Protein AF-A0A2K3MX67-F1 (afdb_monomer_lite)

Secondary structure (DSSP, 8-state):
-----EEEE-SSEEEEEEEPPTT--GGGEEEEEETTEEEEEETTS--SEEEEBSS-B-TTT-EEEEETTEEEEEEEBSSTTPPPS-SBTTSSPPPHHHHHHHHHHHHHHHHEEE------GGGTTSSHHHHHHHHHHHHHHHH-TT--EEEEEEETT-HHHHHHHHHHTPEEEEEEEEEEEETTEEEEEEEEEEETTTHHHHHHHHHHHHTS----PPP--------STT----SS--PPP---

Organism: Trifolium pratense (NCBI:txid57577)

Radius of gyration: 23.91 Å; chains: 1; bounding box: 51×43×71 Å

InterPro domains:
  IPR000182 GNAT domain [PF13302] (89-170)
  IPR007052 CS domain [PF04969] (5-77)
  IPR007052 CS domain [PS51203] (1-88)
  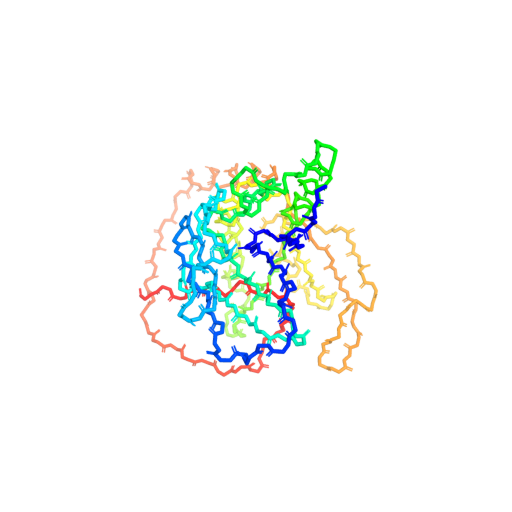IPR008978 HSP20-like chaperone [G3DSA:2.60.40.790] (1-95)
  IPR008978 HSP20-like chaperone [SSF49764] (5-98)
  IPR016181 Acyl-CoA N-acyltransferase [SSF55729] (113-195)
  IPR037898 NudC family [PTHR12356] (4-114)

Sequence (244 aa):
GQKVFEWDQTLDEVNIYINLPPKVNSKQFYCKIQSKHIELGIKGNPPFLNHDLTSPVKTDSSFWTLEDDIMHITLNKRDKGQTWASPILGQGQLDAYSTDLEQKRLMLQRFQEEIGYAIAANYWGQGICTKAVKVAVSQVFKDIPDLVRLQAFVSVENQASQRVLEKVGFLREGILRKFSYVKGRVKDVALFSLLSGDTHSLQTQVLIFHKLNLVETVPIQGPLWVESDQIDLCHRSFYLPTVR

Foldseek 3Di:
DPPQWDWDDALFKIKIKGQADPPDDPVQWDWDDDQFWIFIPGHPDHTPDTFTFPGGFDRVPWDWDADPSIIMTITTHPNGRDQDLDRGPPPPGDDPVVSVVSNVVNLVVQQEAEEDDDDDPVCAPVCPLLVVVLVVVVVVCVVRVSHFKYKYKAFPVCVSVVVSCVSSPWDFDDKDAQPDQDPNDRTIITMTMDTPVRCVVVVVVVVVVVVPDDDDDDDDDDDDDDDDDGDPDDPDYDDDPPDD

Structure (mmCIF, N/CA/C/O backbone):
data_AF-A0A2K3MX67-F1
#
_entry.id   AF-A0A2K3MX67-F1
#
loop_
_atom_site.group_PDB
_atom_site.id
_atom_site.type_symbol
_atom_site.label_atom_id
_atom_site.label_alt_id
_atom_site.label_comp_id
_atom_site.label_asym_id
_atom_site.label_entity_id
_atom_site.label_seq_id
_atom_site.pdbx_PDB_ins_code
_atom_site.Cartn_x
_atom_site.Cartn_y
_atom_site.Cartn_z
_atom_site.occupancy
_atom_site.B_iso_or_equiv
_atom_site.auth_seq_id
_atom_site.auth_comp_id
_atom_site.auth_asym_id
_atom_site.auth_atom_id
_atom_site.pdbx_PDB_model_num
ATOM 1 N N . GLY A 1 1 ? -2.538 6.791 32.846 1.00 41.66 1 GLY A N 1
ATOM 2 C CA . GLY A 1 1 ? -3.831 6.444 32.227 1.00 41.66 1 GLY A CA 1
ATOM 3 C C . GLY A 1 1 ? -3.713 5.059 31.641 1.00 41.66 1 GLY A C 1
ATOM 4 O O . GLY A 1 1 ? -2.657 4.749 31.107 1.00 41.66 1 GLY A O 1
ATOM 5 N N . GLN A 1 2 ? -4.722 4.211 31.817 1.00 39.78 2 GLN A N 1
ATOM 6 C CA . GLN A 1 2 ? -4.705 2.833 31.321 1.00 39.78 2 GLN A CA 1
ATOM 7 C C . GLN A 1 2 ? -4.682 2.857 29.784 1.00 39.78 2 GLN A C 1
ATOM 9 O O . GLN A 1 2 ? -5.479 3.565 29.174 1.00 39.78 2 GLN A O 1
ATOM 14 N N . LYS A 1 3 ? -3.723 2.162 29.165 1.00 52.41 3 LYS A N 1
ATOM 15 C CA . LYS A 1 3 ? -3.577 2.079 27.705 1.00 52.41 3 LYS A CA 1
ATOM 16 C C . LYS A 1 3 ? -4.782 1.293 27.170 1.00 52.41 3 LYS A C 1
ATOM 18 O O . LYS A 1 3 ? -4.887 0.101 27.433 1.00 52.41 3 LYS A O 1
ATOM 23 N N . VAL A 1 4 ? -5.732 1.982 26.533 1.00 69.75 4 VAL A N 1
ATOM 24 C CA . VAL A 1 4 ? -7.031 1.401 26.127 1.00 69.75 4 VAL A CA 1
ATOM 25 C C . VAL A 1 4 ? -6.894 0.511 24.882 1.00 69.75 4 VAL A C 1
ATOM 27 O O . VAL A 1 4 ? -7.684 -0.409 24.701 1.00 69.75 4 VAL A O 1
ATOM 30 N N . PHE A 1 5 ? -5.876 0.746 24.049 1.00 83.00 5 PHE A N 1
ATOM 31 C CA . PHE A 1 5 ? -5.605 -0.016 22.829 1.00 83.00 5 PHE A CA 1
ATOM 32 C C . PHE A 1 5 ? -4.143 0.139 22.388 1.00 83.00 5 PHE A C 1
ATOM 34 O O . PHE A 1 5 ? -3.464 1.101 22.763 1.00 83.00 5 PHE A O 1
ATOM 41 N N . GLU A 1 6 ? -3.670 -0.801 21.576 1.00 88.06 6 GLU A N 1
ATOM 42 C CA . GLU A 1 6 ? -2.443 -0.667 20.787 1.00 88.06 6 GLU A CA 1
ATOM 43 C C . GLU A 1 6 ? -2.814 -0.479 19.320 1.00 88.06 6 GLU A C 1
ATOM 45 O O . GLU A 1 6 ? -3.908 -0.854 18.903 1.00 88.06 6 GLU A O 1
ATOM 50 N N . TRP A 1 7 ? -1.948 0.152 18.535 1.00 91.50 7 TRP A N 1
ATOM 51 C CA . TRP A 1 7 ? -2.242 0.383 17.129 1.00 91.50 7 TRP A CA 1
ATOM 52 C C . TRP A 1 7 ? -0.969 0.542 16.309 1.00 91.50 7 TRP A C 1
ATOM 54 O O . TRP A 1 7 ? 0.068 0.966 16.822 1.00 91.50 7 TRP A O 1
ATOM 64 N N . ASP A 1 8 ? -1.084 0.230 15.027 1.00 89.31 8 ASP A N 1
ATOM 65 C CA . ASP A 1 8 ? -0.075 0.501 14.013 1.00 89.31 8 ASP A CA 1
ATOM 66 C C . ASP A 1 8 ? -0.750 0.995 12.728 1.00 89.31 8 ASP A C 1
ATOM 68 O O . ASP A 1 8 ? -1.978 1.053 12.612 1.00 89.31 8 ASP A O 1
ATOM 72 N N . GLN A 1 9 ? 0.055 1.422 11.761 1.00 89.75 9 GLN A N 1
ATOM 73 C CA . GLN A 1 9 ? -0.464 1.796 10.455 1.00 89.75 9 GLN A CA 1
ATOM 74 C C . GLN A 1 9 ? 0.514 1.461 9.337 1.00 89.75 9 GLN A C 1
ATOM 76 O O . GLN A 1 9 ? 1.739 1.468 9.500 1.00 89.75 9 GLN A O 1
ATOM 81 N N . THR A 1 10 ? -0.053 1.267 8.157 1.00 86.06 10 THR A N 1
ATOM 82 C CA . THR A 1 10 ? 0.652 1.242 6.881 1.00 86.06 10 THR A CA 1
ATOM 83 C C . THR A 1 10 ? 0.199 2.434 6.031 1.00 86.06 10 THR A C 1
ATOM 85 O O . TH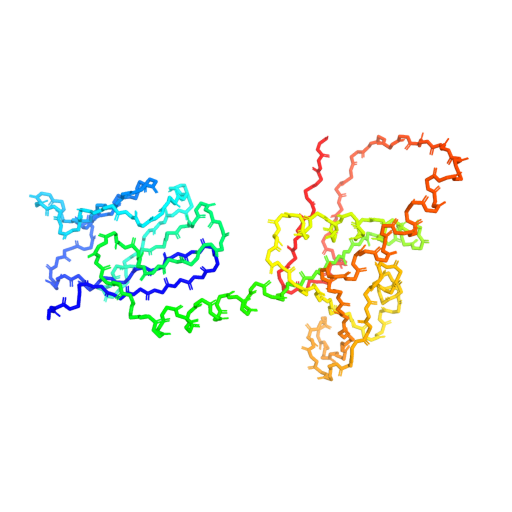R A 1 10 ? -0.509 3.338 6.492 1.00 86.06 10 THR A O 1
ATOM 88 N N . LEU A 1 11 ? 0.615 2.468 4.766 1.00 81.69 11 LEU A N 1
ATOM 89 C CA . LEU A 1 11 ? 0.127 3.463 3.811 1.00 81.69 11 LEU A CA 1
ATOM 90 C C . LEU A 1 11 ? -1.360 3.301 3.503 1.00 81.69 11 LEU A C 1
ATOM 92 O O . LEU A 1 11 ? -2.039 4.295 3.251 1.00 81.69 11 LEU A O 1
ATOM 96 N N . ASP A 1 12 ? -1.856 2.071 3.542 1.00 85.31 12 ASP A N 1
ATOM 97 C CA . ASP A 1 12 ? -3.218 1.743 3.138 1.00 85.31 12 ASP A CA 1
ATOM 98 C C . ASP A 1 12 ? -4.136 1.506 4.338 1.00 85.31 12 ASP A C 1
ATOM 100 O O . ASP A 1 12 ? -5.340 1.717 4.230 1.00 85.31 12 ASP A O 1
ATOM 104 N N . GLU A 1 13 ? -3.588 1.110 5.487 1.00 92.12 13 GLU A N 1
ATOM 105 C CA . GLU A 1 13 ? -4.374 0.575 6.600 1.00 92.12 13 GLU A CA 1
ATOM 106 C C . GLU A 1 13 ? -3.980 1.190 7.946 1.00 92.12 13 GLU A C 1
ATOM 108 O O . GLU A 1 13 ? -2.858 1.669 8.134 1.00 92.12 13 GLU A O 1
ATOM 113 N N . VAL A 1 14 ? -4.921 1.181 8.887 1.00 94.44 14 VAL A N 1
ATOM 114 C CA . VAL A 1 14 ? -4.697 1.420 10.317 1.00 94.44 14 VAL A CA 1
ATOM 115 C C . VAL A 1 14 ? -5.205 0.196 11.067 1.00 94.44 14 VAL A C 1
ATOM 117 O O . VAL A 1 14 ? -6.365 -0.177 10.900 1.00 94.44 14 VAL A O 1
ATOM 120 N N . ASN A 1 15 ? -4.354 -0.407 11.890 1.00 93.88 15 ASN A N 1
ATOM 121 C CA . ASN A 1 15 ? -4.698 -1.578 12.686 1.00 93.88 15 ASN A CA 1
ATOM 122 C C . ASN A 1 15 ? -4.828 -1.180 14.150 1.00 93.88 15 ASN A C 1
ATOM 124 O O . ASN A 1 15 ? -3.970 -0.477 14.683 1.00 93.88 15 ASN A O 1
ATOM 128 N N . ILE A 1 16 ? -5.904 -1.616 14.798 1.00 92.94 16 ILE A N 1
ATOM 129 C CA . ILE A 1 16 ? -6.174 -1.363 16.215 1.00 92.94 16 ILE A CA 1
ATOM 130 C C . ILE A 1 16 ? -6.319 -2.708 16.920 1.00 92.94 16 ILE A C 1
ATOM 132 O O . ILE A 1 16 ? -7.090 -3.560 16.477 1.00 92.94 16 ILE A O 1
ATOM 136 N N . TYR A 1 17 ? -5.620 -2.871 18.037 1.00 91.94 17 TYR A N 1
ATOM 137 C CA . TYR A 1 17 ? -5.634 -4.065 18.872 1.00 91.94 17 TYR A CA 1
ATOM 138 C C . TYR A 1 17 ? -6.199 -3.719 20.243 1.00 91.94 17 TYR A C 1
ATOM 140 O O . TYR A 1 17 ? -5.691 -2.836 20.945 1.00 91.94 17 TYR A O 1
ATOM 148 N N . ILE A 1 18 ? -7.270 -4.409 20.624 1.00 89.69 18 ILE A N 1
ATOM 149 C CA . ILE A 1 18 ? -7.980 -4.163 21.878 1.00 89.69 18 ILE A CA 1
ATOM 150 C C . ILE A 1 18 ? -8.081 -5.467 22.654 1.00 89.69 18 ILE A C 1
ATOM 152 O O . ILE A 1 18 ? -8.697 -6.425 22.189 1.00 89.69 18 ILE A O 1
ATOM 156 N N . ASN A 1 19 ? -7.521 -5.470 23.863 1.00 88.19 19 ASN A N 1
ATOM 157 C CA . ASN A 1 19 ? -7.675 -6.574 24.804 1.00 88.19 19 ASN A CA 1
ATOM 158 C C . ASN A 1 19 ? -9.104 -6.578 25.345 1.00 88.19 19 ASN A C 1
ATOM 160 O O . ASN A 1 19 ? -9.543 -5.610 25.975 1.00 88.19 19 ASN A O 1
ATOM 164 N N . LEU A 1 20 ? -9.831 -7.662 25.100 1.00 84.56 20 LEU A N 1
ATOM 165 C CA . LEU A 1 20 ? -11.198 -7.810 25.566 1.00 84.56 20 LEU A CA 1
ATOM 166 C C . LEU A 1 20 ? -11.247 -8.351 27.000 1.00 84.56 20 LEU A C 1
ATOM 168 O O . LEU A 1 20 ? -10.346 -9.066 27.442 1.00 84.56 20 LEU A O 1
ATOM 172 N N . PRO A 1 21 ? -12.303 -8.017 27.765 1.00 82.38 21 PRO A N 1
ATOM 173 C CA . PRO A 1 21 ? -12.467 -8.549 29.105 1.00 82.38 21 PRO A CA 1
ATOM 174 C C . PRO A 1 21 ? -12.622 -10.079 29.062 1.00 82.38 21 PRO A C 1
ATOM 176 O O . PRO A 1 21 ? -13.407 -10.598 28.260 1.00 82.38 21 PRO A O 1
ATOM 179 N N . PRO A 1 22 ? -11.931 -10.810 29.955 1.00 81.06 22 PRO A N 1
ATOM 180 C CA . PRO A 1 22 ? -11.973 -12.265 29.967 1.00 81.06 22 PRO A CA 1
ATOM 181 C C . PRO A 1 22 ? -13.365 -12.774 30.360 1.00 81.06 22 PRO A C 1
ATOM 183 O O . PRO A 1 22 ? -14.088 -12.128 31.122 1.00 81.06 22 PRO A O 1
ATOM 186 N N . LYS A 1 23 ? -13.701 -13.995 29.918 1.00 80.62 23 LYS A N 1
ATOM 187 C CA . LYS A 1 23 ? -14.952 -14.726 30.234 1.00 80.62 23 LYS A CA 1
ATOM 188 C C . LYS A 1 23 ? -16.224 -14.217 29.541 1.00 80.62 23 LYS A C 1
ATOM 190 O O . LYS A 1 23 ? -17.323 -14.610 29.933 1.00 80.62 23 LYS A O 1
ATOM 195 N N . VAL A 1 24 ? -16.106 -13.399 28.499 1.00 83.81 24 VAL A N 1
ATOM 196 C CA . VAL A 1 24 ? -17.237 -13.029 27.634 1.00 83.81 24 VAL A CA 1
ATOM 197 C C . VAL A 1 24 ? -17.230 -13.912 26.389 1.00 83.81 24 VAL A C 1
ATOM 199 O O . VAL A 1 24 ? -16.184 -14.185 25.810 1.00 83.81 24 VAL A O 1
ATOM 202 N N . ASN A 1 25 ? -18.403 -14.380 25.963 1.00 85.62 25 ASN A N 1
ATOM 203 C CA . ASN A 1 25 ? -18.500 -15.182 24.747 1.00 85.62 25 ASN A CA 1
ATOM 204 C C . ASN A 1 25 ? -18.163 -14.326 23.514 1.00 85.62 25 ASN A C 1
ATOM 206 O O . ASN A 1 25 ? -18.783 -13.283 23.300 1.00 85.62 25 ASN A O 1
ATOM 210 N N . SER A 1 26 ? -17.255 -14.815 22.666 1.00 82.12 26 SER A N 1
ATOM 211 C CA . SER A 1 26 ? -16.792 -14.142 21.445 1.00 82.12 26 SER A CA 1
ATOM 212 C C . SER A 1 26 ? -17.922 -13.613 20.548 1.00 82.12 26 SER A C 1
ATOM 214 O O . SER A 1 26 ? -17.824 -12.520 19.999 1.00 82.12 26 SER A O 1
ATOM 216 N N . LYS A 1 27 ? -19.052 -14.327 20.450 1.00 86.19 27 LYS A N 1
ATOM 217 C CA . LYS A 1 27 ? -20.205 -13.948 19.604 1.00 86.19 27 LYS A CA 1
ATOM 218 C C . LYS A 1 27 ? -21.016 -12.757 20.131 1.00 86.19 27 LYS A C 1
ATOM 220 O O . LYS A 1 27 ? -21.902 -12.248 19.426 1.00 86.19 27 LYS A O 1
ATOM 225 N N . GLN A 1 28 ? -20.786 -12.357 21.380 1.00 89.50 28 GLN A N 1
ATOM 226 C CA . GLN A 1 28 ? -21.453 -11.208 21.990 1.00 89.50 28 GLN A CA 1
ATOM 227 C C . GLN A 1 28 ? -20.773 -9.892 21.631 1.00 89.50 28 GLN A C 1
ATOM 229 O O . GLN A 1 28 ? -21.435 -8.856 21.680 1.00 89.50 28 GLN A O 1
ATOM 234 N N . PHE A 1 29 ? -19.501 -9.928 21.237 1.00 90.94 29 PHE A N 1
ATOM 235 C CA . PHE A 1 29 ? -18.807 -8.742 20.766 1.00 90.94 29 PHE A CA 1
ATOM 236 C C . PHE A 1 29 ? -19.323 -8.315 19.394 1.00 90.94 29 PHE A C 1
ATOM 238 O O . PHE A 1 29 ? -19.734 -9.133 18.564 1.00 90.94 29 PHE A O 1
ATOM 245 N N . TYR A 1 30 ? -19.334 -7.007 19.174 1.00 91.94 30 TYR A N 1
ATOM 246 C CA . TYR A 1 30 ? -19.594 -6.415 17.875 1.00 91.94 30 TYR A CA 1
ATOM 247 C C . TYR A 1 30 ? -18.693 -5.202 17.670 1.00 91.94 30 TYR A C 1
ATOM 249 O O . TYR A 1 30 ? -18.422 -4.454 18.610 1.00 91.94 30 TYR A O 1
ATOM 257 N N . CYS A 1 31 ? -18.303 -4.988 16.417 1.00 93.44 31 CYS A N 1
ATOM 258 C CA . CYS A 1 31 ? -17.676 -3.764 15.949 1.00 93.44 31 CYS A CA 1
ATOM 259 C C . CYS A 1 31 ? -18.466 -3.241 14.748 1.00 93.44 31 CYS A C 1
ATOM 261 O O . CYS A 1 31 ? -18.747 -3.990 13.807 1.00 93.44 31 CYS A O 1
ATOM 263 N N . LYS A 1 32 ? -18.852 -1.967 14.791 1.00 94.38 32 LYS A N 1
ATOM 264 C CA . LYS A 1 32 ? -19.441 -1.247 13.663 1.00 94.38 32 LYS A CA 1
ATOM 265 C C . LYS A 1 32 ? -18.431 -0.219 13.186 1.00 94.38 32 LYS A C 1
ATOM 267 O O . LYS A 1 32 ? -18.058 0.685 13.931 1.00 94.38 32 LYS A O 1
ATOM 272 N N . ILE A 1 33 ? -18.036 -0.355 11.929 1.00 95.81 33 ILE A N 1
ATOM 273 C CA . ILE A 1 33 ? -17.101 0.550 11.272 1.00 95.81 33 ILE A CA 1
ATOM 274 C C . ILE A 1 33 ? -17.905 1.417 10.306 1.00 95.81 33 ILE A C 1
ATOM 276 O O . ILE A 1 33 ? -18.550 0.916 9.386 1.00 95.81 33 ILE A O 1
ATOM 280 N N . GLN A 1 34 ? -17.883 2.724 10.532 1.00 96.25 34 GLN A N 1
ATOM 281 C CA . GLN A 1 34 ? -18.449 3.735 9.647 1.00 96.25 34 GLN A CA 1
ATOM 282 C C . GLN A 1 34 ? -17.316 4.592 9.078 1.00 96.25 34 GLN A C 1
ATOM 284 O O . GLN A 1 34 ? -16.188 4.545 9.562 1.00 96.25 34 GLN A O 1
ATOM 289 N N . SER A 1 35 ? -17.604 5.413 8.062 1.00 94.81 35 SER A N 1
ATOM 290 C CA . SER A 1 35 ? -16.546 6.137 7.346 1.00 94.81 35 SER A CA 1
ATOM 291 C C . SER A 1 35 ? -15.681 6.998 8.270 1.00 94.81 35 SER A C 1
ATOM 293 O O . SER A 1 35 ? -14.478 7.015 8.089 1.00 94.81 35 SER A O 1
ATOM 295 N N . LYS A 1 36 ? -16.246 7.663 9.282 1.00 95.56 36 LYS A N 1
ATOM 296 C CA . LYS A 1 36 ? -15.501 8.500 10.243 1.00 95.56 36 LYS A CA 1
ATOM 297 C C . LYS A 1 36 ? -15.722 8.104 11.701 1.00 95.56 36 LYS A C 1
ATOM 299 O O . LYS A 1 36 ? -15.397 8.879 12.588 1.00 95.56 36 LYS A O 1
ATOM 304 N N . HIS A 1 37 ? -16.301 6.940 11.961 1.00 95.69 37 HIS A N 1
ATOM 305 C CA . HIS A 1 37 ? -16.763 6.604 13.301 1.00 95.69 37 HIS A CA 1
ATOM 306 C C . HIS A 1 37 ? -16.633 5.110 13.564 1.00 95.69 37 HIS A C 1
ATOM 308 O O . HIS A 1 37 ? -16.848 4.298 12.660 1.00 95.69 37 HIS A O 1
ATOM 314 N N . ILE A 1 38 ? -16.290 4.755 14.798 1.00 94.00 38 ILE A N 1
ATOM 315 C CA . ILE A 1 38 ? -16.168 3.369 15.226 1.00 94.00 38 ILE A CA 1
ATOM 316 C C . ILE A 1 38 ? -16.896 3.140 16.546 1.00 94.00 38 ILE A C 1
ATOM 318 O O . ILE A 1 38 ? -16.715 3.867 17.525 1.00 94.00 38 ILE A O 1
ATOM 322 N N . GLU A 1 39 ? -17.703 2.085 16.559 1.00 93.38 39 GLU A N 1
ATOM 323 C CA . GLU A 1 39 ? -18.445 1.640 17.732 1.00 93.38 39 GLU A CA 1
ATOM 324 C C . GLU A 1 39 ? -18.091 0.188 18.034 1.00 93.38 39 GLU A C 1
ATOM 326 O O . GLU A 1 39 ? -18.081 -0.670 17.148 1.00 93.38 39 GLU A O 1
ATOM 331 N N . LEU A 1 40 ? -17.816 -0.091 19.300 1.00 90.94 40 LEU A N 1
ATOM 332 C CA . LEU A 1 40 ? -17.372 -1.385 19.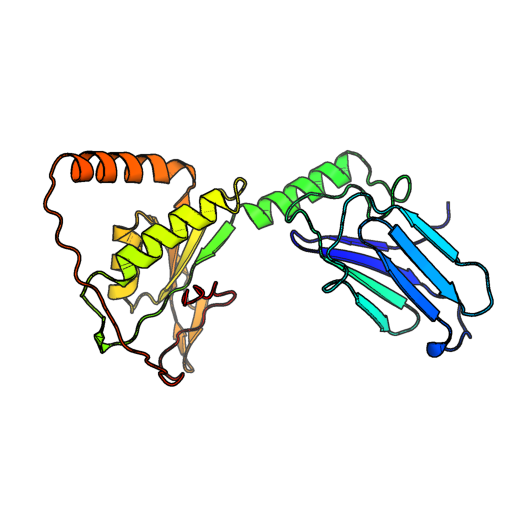775 1.00 90.94 40 LEU A CA 1
ATOM 333 C C . LEU A 1 40 ? -18.032 -1.699 21.108 1.00 90.94 40 LEU A C 1
ATOM 335 O O . LEU A 1 40 ? -18.026 -0.878 22.029 1.00 90.94 40 LEU A O 1
ATOM 339 N N . GLY A 1 41 ? -18.603 -2.891 21.226 1.00 90.81 41 GLY A N 1
ATOM 340 C CA . GLY A 1 41 ? -19.411 -3.217 22.388 1.00 90.81 41 GLY A CA 1
ATOM 341 C C . GLY A 1 41 ? -19.675 -4.698 22.577 1.00 90.81 41 GLY A C 1
ATOM 342 O O . GLY A 1 41 ? -19.349 -5.540 21.742 1.00 90.81 41 GLY A O 1
ATOM 343 N N . ILE A 1 42 ? -20.328 -4.991 23.699 1.00 90.81 42 ILE A N 1
ATOM 344 C CA . ILE A 1 42 ? -20.953 -6.281 23.986 1.00 90.81 42 ILE A CA 1
ATOM 345 C C . ILE A 1 42 ? -22.457 -6.095 23.782 1.00 90.81 42 ILE A C 1
ATOM 347 O O . ILE A 1 42 ? -23.042 -5.143 24.302 1.00 90.81 42 ILE A O 1
ATOM 351 N N . LYS A 1 43 ? -23.105 -6.987 23.025 1.00 89.56 43 LYS A N 1
ATOM 352 C CA . LYS A 1 43 ? -24.558 -6.944 22.788 1.00 89.56 43 LYS A CA 1
ATOM 353 C C . LYS A 1 43 ? -25.317 -6.856 24.118 1.00 89.56 43 LYS A C 1
ATOM 355 O O . LYS A 1 43 ? -25.081 -7.653 25.020 1.00 89.56 43 LYS A O 1
ATOM 360 N N . GLY A 1 44 ? -26.234 -5.895 24.217 1.00 86.88 44 GLY A N 1
ATOM 361 C CA . GLY A 1 44 ? -27.031 -5.648 25.425 1.00 86.88 44 GLY A CA 1
ATOM 362 C C . GLY A 1 44 ? -26.386 -4.714 26.457 1.00 86.88 44 GLY A C 1
ATOM 363 O O . GLY A 1 44 ? -27.043 -4.387 27.437 1.00 86.88 44 GLY A O 1
ATOM 364 N N . ASN A 1 45 ? -25.152 -4.247 26.233 1.00 87.25 45 ASN A N 1
ATOM 365 C CA . ASN A 1 45 ? -24.477 -3.254 27.073 1.00 87.25 45 ASN A CA 1
ATOM 366 C C . ASN A 1 45 ? -24.179 -1.968 26.281 1.00 87.25 45 ASN A C 1
ATOM 368 O O . ASN A 1 45 ? -24.104 -2.017 25.047 1.00 87.25 45 ASN A O 1
ATOM 372 N N . PRO A 1 46 ? -23.965 -0.826 26.964 1.00 86.06 46 PRO A N 1
ATOM 373 C CA . PRO A 1 46 ? -23.386 0.354 26.333 1.00 86.06 46 PRO A CA 1
ATOM 374 C C . PRO A 1 46 ? -22.055 0.013 25.637 1.00 86.06 46 PRO A C 1
ATOM 376 O O . PRO A 1 46 ? -21.288 -0.803 26.160 1.00 86.06 46 PRO A O 1
ATOM 379 N N . PRO A 1 47 ? -21.772 0.605 24.464 1.00 86.38 47 PRO A N 1
ATOM 380 C CA . PRO A 1 47 ? -20.510 0.388 23.770 1.00 86.38 47 PRO A CA 1
ATOM 381 C C . PRO A 1 47 ? -19.346 0.888 24.629 1.00 86.38 47 PRO A C 1
ATOM 383 O O . PRO A 1 47 ? -19.420 1.957 25.233 1.00 86.38 47 PRO A O 1
ATOM 386 N N . PHE A 1 48 ? -18.269 0.107 24.682 1.00 79.19 48 PHE A N 1
ATOM 387 C CA . PHE A 1 48 ? -17.064 0.474 25.423 1.00 79.19 48 PHE A CA 1
ATOM 388 C C . PHE A 1 48 ? -16.120 1.359 24.598 1.00 79.19 48 PHE A C 1
ATOM 390 O O . PHE A 1 48 ? -15.295 2.063 25.172 1.00 79.19 48 PHE A O 1
ATOM 397 N N . LEU A 1 49 ? -16.262 1.356 23.268 1.00 85.06 49 LEU A N 1
ATOM 398 C CA . LEU A 1 49 ? -15.640 2.321 22.366 1.00 85.06 49 LEU A CA 1
ATOM 399 C C . LEU A 1 49 ? -16.737 2.943 21.504 1.00 85.06 49 LEU A C 1
ATOM 401 O O . LEU A 1 49 ? -17.506 2.223 20.872 1.00 85.06 49 LEU A O 1
ATOM 405 N N . ASN A 1 50 ? -16.815 4.266 21.480 1.00 89.62 50 ASN A N 1
ATOM 406 C CA . ASN A 1 50 ? -17.758 5.004 20.647 1.00 89.62 50 ASN A CA 1
ATOM 407 C C . ASN A 1 50 ? -17.127 6.360 20.327 1.00 89.62 50 ASN A C 1
ATOM 409 O O . ASN A 1 50 ? -17.282 7.322 21.082 1.00 89.62 50 ASN A O 1
ATOM 413 N N . HIS A 1 51 ? -16.310 6.390 19.276 1.00 91.56 51 HIS A N 1
ATOM 414 C CA . HIS A 1 51 ? -15.476 7.544 18.966 1.00 91.56 51 HIS A CA 1
ATOM 415 C C . HIS A 1 51 ? -15.338 7.785 17.469 1.00 91.56 51 HIS A C 1
ATOM 417 O O . HIS A 1 51 ? -15.419 6.871 16.645 1.00 91.56 51 HIS A O 1
ATOM 423 N N . ASP A 1 52 ? -15.056 9.042 17.143 1.00 93.56 52 ASP A N 1
ATOM 424 C CA . ASP A 1 52 ? -14.716 9.444 15.790 1.00 93.56 52 ASP A CA 1
ATOM 425 C C . ASP A 1 52 ? -13.278 9.048 15.444 1.00 93.56 52 ASP A C 1
ATOM 427 O O . ASP A 1 52 ? -12.354 9.131 16.259 1.00 93.56 52 ASP A O 1
ATOM 431 N N . LEU A 1 53 ? -13.099 8.623 14.198 1.00 93.19 53 LEU A N 1
ATOM 432 C CA . LEU A 1 53 ? -11.804 8.338 13.603 1.00 93.19 53 LEU A CA 1
ATOM 433 C C . LEU A 1 53 ? -11.130 9.642 13.172 1.00 93.19 53 LEU A C 1
ATOM 435 O O . LEU A 1 53 ? -11.790 10.601 12.766 1.00 93.19 53 LEU A O 1
ATOM 439 N N . THR A 1 54 ? -9.799 9.657 13.187 1.00 91.12 54 THR A N 1
ATOM 440 C CA . THR A 1 54 ? -9.011 10.825 12.756 1.00 91.12 54 THR A CA 1
ATOM 441 C C . THR A 1 54 ? -9.265 11.202 11.294 1.00 91.12 54 THR A C 1
ATOM 443 O O . THR A 1 54 ? -9.278 12.386 10.953 1.00 91.12 54 THR A O 1
ATOM 446 N N . SER A 1 55 ? -9.485 10.218 10.419 1.00 92.81 55 SER A N 1
ATOM 447 C CA . SER A 1 55 ? -9.770 10.446 9.000 1.00 92.81 55 SER A CA 1
ATOM 448 C C . SER A 1 55 ? -10.733 9.390 8.440 1.00 92.81 55 SER A C 1
ATOM 450 O O . SER A 1 55 ? -10.984 8.378 9.097 1.00 92.81 55 SER A O 1
ATOM 452 N N . PRO A 1 56 ? -11.312 9.598 7.242 1.00 94.75 56 PRO A N 1
ATOM 453 C CA . PRO A 1 56 ? -12.245 8.646 6.663 1.00 94.75 56 PRO A CA 1
ATOM 454 C C . PRO A 1 56 ? -11.629 7.307 6.245 1.00 94.75 56 PRO A C 1
ATOM 456 O O . PRO A 1 56 ? -10.523 7.252 5.701 1.00 94.75 56 PRO A O 1
ATOM 459 N N . VAL A 1 57 ? -12.411 6.239 6.388 1.00 95.88 57 VAL A N 1
ATOM 460 C CA . VAL A 1 57 ? -12.076 4.866 5.987 1.00 95.88 57 VAL A CA 1
ATOM 461 C C . VAL A 1 57 ? -13.065 4.321 4.954 1.00 95.88 57 VAL A C 1
ATOM 463 O O . VAL A 1 57 ? -14.198 4.804 4.826 1.00 95.88 57 VAL A O 1
ATOM 466 N N . LYS A 1 58 ? -12.625 3.307 4.208 1.00 95.00 58 LYS A N 1
ATOM 467 C CA . LYS A 1 58 ? -13.426 2.513 3.272 1.00 95.00 58 LYS A CA 1
ATOM 468 C C . LYS A 1 58 ? -14.115 1.388 4.035 1.00 95.00 58 LYS A C 1
ATOM 470 O O . LYS A 1 58 ? -13.485 0.397 4.397 1.00 95.00 58 LYS A O 1
ATOM 475 N N . THR A 1 59 ? -15.398 1.559 4.325 1.00 94.00 59 THR A N 1
ATOM 476 C CA . THR A 1 59 ? -16.166 0.641 5.183 1.00 94.00 59 THR A CA 1
ATOM 477 C C . THR A 1 59 ? -16.350 -0.751 4.584 1.00 94.00 59 THR A C 1
ATOM 479 O O . THR A 1 59 ? -16.477 -1.713 5.324 1.00 94.00 59 THR A O 1
ATOM 482 N N . ASP A 1 60 ? -16.365 -0.861 3.258 1.00 92.38 60 ASP A N 1
ATOM 483 C CA . ASP A 1 60 ? -16.490 -2.118 2.510 1.00 92.38 60 ASP A CA 1
ATOM 484 C C . ASP A 1 60 ? -15.240 -3.008 2.602 1.00 92.38 60 ASP A C 1
ATOM 486 O O . ASP A 1 60 ? -15.338 -4.228 2.534 1.00 92.38 60 ASP A O 1
ATOM 490 N N . SER A 1 61 ? -14.075 -2.384 2.775 1.00 92.00 61 SER A N 1
ATOM 491 C CA . SER A 1 61 ? -12.762 -3.035 2.848 1.00 92.00 61 SER A CA 1
ATOM 492 C C . SER A 1 61 ? -12.198 -3.073 4.272 1.00 92.00 61 SER A C 1
ATOM 494 O O . SER A 1 61 ? -11.094 -3.564 4.490 1.00 92.00 61 SER A O 1
ATOM 496 N N . SER A 1 62 ? -12.916 -2.505 5.241 1.00 94.56 62 SER A N 1
ATOM 497 C CA . SER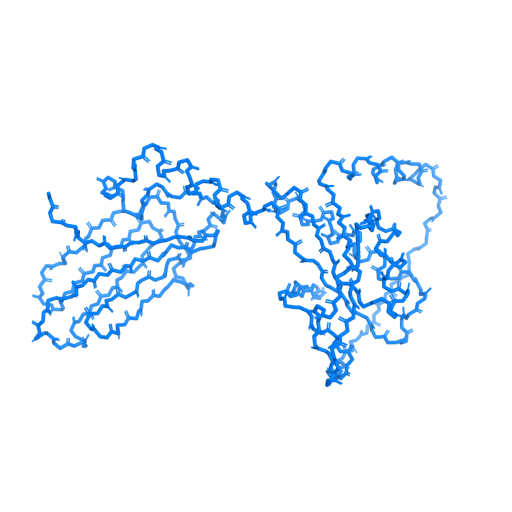 A 1 62 ? -12.523 -2.510 6.650 1.00 94.56 62 SER A CA 1
ATOM 498 C C . SER A 1 62 ? -13.253 -3.627 7.377 1.00 94.56 62 SER A C 1
ATOM 500 O O . SER A 1 62 ? -14.449 -3.833 7.173 1.00 94.56 62 SER A O 1
ATOM 502 N N . PHE A 1 63 ? -12.548 -4.343 8.240 1.00 95.69 63 PHE A N 1
ATOM 503 C CA . PHE A 1 63 ? -13.094 -5.499 8.940 1.00 95.69 63 PHE A CA 1
ATOM 504 C C . PHE A 1 63 ? -12.471 -5.637 10.326 1.00 95.69 63 PHE A C 1
ATOM 506 O O . PHE A 1 63 ? -11.559 -4.904 10.701 1.00 95.69 63 PHE A O 1
ATOM 513 N N . TRP A 1 64 ? -12.994 -6.574 11.106 1.00 95.19 64 TRP A N 1
ATOM 514 C CA . TRP A 1 64 ? -12.431 -6.926 12.398 1.00 95.19 64 TRP A CA 1
ATOM 515 C C . TRP A 1 64 ? -12.436 -8.440 12.574 1.00 95.19 64 TRP A C 1
ATOM 517 O O . TRP A 1 64 ? -13.314 -9.136 12.057 1.00 95.19 64 TRP A O 1
ATOM 527 N N . THR A 1 65 ? -11.456 -8.936 13.315 1.00 93.25 65 THR A N 1
ATOM 528 C CA . THR A 1 65 ? -11.343 -10.328 13.737 1.00 93.25 65 THR A CA 1
ATOM 529 C C . THR A 1 65 ? -11.149 -10.390 15.246 1.00 93.25 65 THR A C 1
ATOM 531 O O . THR A 1 65 ? -10.857 -9.391 15.908 1.00 93.25 65 THR A O 1
ATOM 534 N N . LEU A 1 66 ? -11.384 -11.570 15.807 1.00 90.44 66 LEU A N 1
ATOM 535 C CA . LEU A 1 66 ? -11.188 -11.839 17.222 1.00 90.44 66 LEU A CA 1
ATOM 536 C C . LEU A 1 66 ? -10.334 -13.096 17.351 1.00 90.44 66 LEU A C 1
ATOM 538 O O . LEU A 1 66 ? -10.781 -14.179 16.971 1.00 90.44 66 LEU A O 1
ATOM 542 N N . GLU A 1 67 ? -9.130 -12.929 17.886 1.00 86.88 67 GLU A N 1
ATOM 543 C CA . GLU A 1 67 ? -8.125 -13.977 18.070 1.00 86.88 67 GLU A CA 1
ATOM 544 C C . GLU A 1 67 ? -7.574 -13.870 19.495 1.00 86.88 67 GLU A C 1
ATOM 546 O O . GLU A 1 67 ? -7.174 -12.790 19.913 1.00 86.88 67 GLU A O 1
ATOM 551 N N . ASP A 1 68 ? -7.601 -14.965 20.261 1.00 83.25 68 ASP A N 1
ATOM 552 C CA . ASP A 1 68 ? -7.003 -15.056 21.606 1.00 83.25 68 ASP A CA 1
ATOM 553 C C . ASP A 1 68 ? -7.338 -13.886 22.558 1.00 83.25 68 ASP A C 1
ATOM 555 O O . ASP A 1 68 ? -6.461 -13.287 23.175 1.00 83.25 68 ASP A O 1
ATOM 559 N N . ASP A 1 69 ? -8.629 -13.547 22.677 1.00 83.75 69 ASP A N 1
ATOM 560 C CA . ASP A 1 69 ? -9.147 -12.422 23.482 1.00 83.75 69 ASP A CA 1
ATOM 561 C C . ASP A 1 69 ? -8.665 -11.022 23.037 1.00 83.75 69 ASP A C 1
ATOM 563 O O . ASP A 1 69 ? -8.937 -10.017 23.702 1.00 83.75 69 ASP A O 1
ATOM 567 N N . ILE A 1 70 ? -8.022 -10.927 21.872 1.00 88.69 70 ILE A N 1
ATOM 568 C CA . ILE A 1 70 ? -7.620 -9.681 21.225 1.00 88.69 70 ILE A CA 1
ATOM 569 C C . ILE A 1 70 ? -8.523 -9.445 20.022 1.00 88.69 70 ILE A C 1
ATOM 571 O O . ILE A 1 70 ? -8.599 -10.238 19.082 1.00 88.69 70 ILE A O 1
ATOM 575 N N . MET A 1 71 ? -9.209 -8.310 20.032 1.00 90.50 71 MET A N 1
ATOM 576 C CA . MET A 1 71 ? -9.918 -7.853 18.850 1.00 90.50 71 MET A CA 1
ATOM 577 C C . MET A 1 71 ? -8.991 -7.023 17.984 1.00 90.50 71 MET A C 1
ATOM 579 O O . MET A 1 71 ? -8.484 -5.986 18.417 1.00 90.50 71 MET A O 1
ATOM 583 N N . HIS A 1 72 ? -8.809 -7.494 16.759 1.00 94.00 72 HIS A N 1
ATOM 584 C CA . HIS A 1 72 ? -8.008 -6.846 15.743 1.00 94.00 72 HIS A CA 1
ATOM 585 C C . HIS A 1 72 ? -8.939 -6.163 14.744 1.00 94.00 72 HIS A C 1
ATOM 587 O O . HIS A 1 72 ? -9.774 -6.809 14.113 1.00 94.00 72 HIS A O 1
ATOM 593 N N . ILE A 1 73 ? -8.834 -4.843 14.633 1.00 94.69 73 ILE A N 1
ATOM 594 C CA . ILE A 1 73 ? -9.654 -4.032 13.736 1.00 94.69 73 ILE A CA 1
ATOM 595 C C . ILE A 1 73 ? -8.750 -3.458 12.656 1.00 94.69 73 ILE A C 1
ATOM 597 O O . ILE A 1 73 ? -7.858 -2.668 12.959 1.00 94.69 73 ILE A O 1
ATOM 601 N N . THR A 1 74 ? -9.026 -3.812 11.405 1.00 96.12 74 THR A N 1
ATOM 602 C CA . THR A 1 74 ? -8.296 -3.339 10.229 1.00 96.12 74 THR A CA 1
ATOM 603 C C . THR A 1 74 ? -9.139 -2.304 9.495 1.00 96.12 74 THR A C 1
ATOM 605 O O . THR A 1 74 ? -10.202 -2.599 8.940 1.00 96.12 74 THR A O 1
ATOM 608 N N . LEU A 1 75 ? -8.658 -1.063 9.493 1.00 96.00 75 LEU A N 1
ATOM 609 C CA . LEU A 1 75 ? -9.300 0.084 8.866 1.00 96.00 75 LEU A CA 1
ATOM 610 C C . LEU A 1 75 ? -8.582 0.450 7.569 1.00 96.00 75 LEU A C 1
ATOM 612 O O . LEU A 1 75 ? -7.440 0.901 7.594 1.00 96.00 75 LEU A O 1
ATOM 616 N N . ASN A 1 76 ? -9.267 0.334 6.436 1.00 95.00 76 ASN A N 1
ATOM 617 C CA . ASN A 1 76 ? -8.719 0.728 5.142 1.00 95.00 76 ASN A CA 1
ATOM 618 C C . ASN A 1 76 ? -8.851 2.245 4.945 1.00 95.00 76 ASN A C 1
ATOM 620 O O . ASN A 1 76 ? -9.961 2.773 4.844 1.00 95.00 76 ASN A O 1
ATOM 624 N N . LYS A 1 77 ? -7.729 2.964 4.866 1.00 92.38 77 LYS A N 1
ATOM 625 C CA . LYS A 1 77 ? -7.691 4.419 4.673 1.00 92.38 77 LYS A CA 1
ATOM 626 C C . LYS A 1 77 ? -8.361 4.787 3.354 1.00 92.38 77 LYS A C 1
ATOM 628 O O . LYS A 1 77 ? -8.084 4.212 2.296 1.00 92.38 77 LYS A O 1
ATOM 633 N N . ARG A 1 78 ? -9.237 5.791 3.394 1.00 90.88 78 ARG A N 1
ATOM 634 C CA . ARG A 1 78 ? -9.788 6.361 2.162 1.00 90.88 78 ARG A CA 1
ATOM 635 C C . ARG A 1 78 ? -8.715 7.146 1.411 1.00 90.88 78 ARG A C 1
ATOM 637 O O . ARG A 1 78 ? -8.526 6.931 0.217 1.00 90.88 78 ARG A O 1
ATOM 644 N N . ASP A 1 79 ? -7.999 7.989 2.145 1.00 84.38 79 ASP A N 1
ATOM 645 C CA . ASP A 1 79 ? -6.936 8.848 1.635 1.00 84.38 79 ASP A CA 1
ATOM 646 C C . ASP A 1 79 ? -5.590 8.130 1.844 1.00 84.38 79 ASP A C 1
ATOM 648 O O . ASP A 1 79 ? -4.937 8.253 2.886 1.00 84.38 79 ASP A O 1
ATOM 652 N N . LYS A 1 80 ? -5.224 7.282 0.871 1.00 78.69 80 LYS A N 1
ATOM 653 C CA . LYS A 1 80 ? -4.021 6.438 0.930 1.00 78.69 80 LYS A CA 1
ATOM 654 C C . LYS A 1 80 ? -2.787 7.284 1.198 1.00 78.69 80 LYS A C 1
ATOM 656 O O . LYS A 1 80 ? -2.525 8.256 0.493 1.00 78.69 80 LYS A O 1
ATOM 661 N N . GLY A 1 81 ? -1.997 6.869 2.182 1.00 72.38 81 GLY A N 1
ATOM 662 C CA . GLY A 1 81 ? -0.741 7.522 2.502 1.00 72.38 81 GLY A CA 1
ATOM 663 C C . GLY A 1 81 ? -0.750 8.613 3.528 1.00 72.38 81 GLY A C 1
ATOM 664 O O . GLY A 1 81 ? 0.321 9.065 3.923 1.00 72.38 81 GLY A O 1
ATOM 665 N N . GLN A 1 82 ? -1.935 9.033 3.943 1.00 82.19 82 GLN A N 1
ATOM 666 C CA . GLN A 1 82 ? -2.058 9.952 5.046 1.00 82.19 82 GLN A CA 1
ATOM 667 C C . GLN A 1 82 ? -1.528 9.278 6.317 1.00 82.19 82 GLN A C 1
ATOM 669 O O . GLN A 1 82 ? -2.008 8.210 6.713 1.00 82.19 82 GLN A O 1
ATOM 674 N N . THR A 1 83 ? -0.558 9.911 6.972 1.00 84.38 83 THR A N 1
ATOM 675 C CA . THR A 1 83 ? -0.099 9.505 8.303 1.00 84.38 83 THR A CA 1
ATOM 676 C C . THR A 1 83 ? -1.131 9.937 9.334 1.00 84.38 83 THR A C 1
ATOM 678 O O . THR A 1 83 ? -1.506 11.107 9.401 1.00 84.38 83 THR A O 1
ATOM 681 N N . TRP A 1 84 ? -1.610 8.993 10.135 1.00 87.19 84 TRP A N 1
ATOM 682 C CA . TRP A 1 84 ? -2.502 9.286 11.250 1.00 87.19 84 TRP A CA 1
ATOM 683 C C . TRP A 1 84 ? -1.664 9.427 12.517 1.00 87.19 84 TRP A C 1
ATOM 685 O O . TRP A 1 84 ? -0.845 8.562 12.793 1.00 87.19 84 TRP A O 1
ATOM 695 N N . ALA A 1 85 ? -1.854 10.492 13.296 1.00 84.94 85 ALA A N 1
ATOM 696 C CA . ALA A 1 85 ? -1.197 10.622 14.605 1.00 84.94 85 ALA A CA 1
ATOM 697 C C . ALA A 1 85 ? -1.848 9.728 15.682 1.00 84.94 85 ALA A C 1
ATOM 699 O O . ALA A 1 85 ? -1.265 9.498 16.740 1.00 84.94 85 ALA A O 1
ATOM 700 N N . SER A 1 86 ? -3.073 9.263 15.412 1.00 89.06 86 SER A N 1
ATOM 701 C CA . SER A 1 86 ? -3.830 8.274 16.180 1.00 89.06 86 SER A CA 1
ATOM 702 C C . SER A 1 86 ? -5.003 7.736 15.342 1.00 89.06 86 SER A C 1
ATOM 704 O O . SER A 1 86 ? -5.528 8.492 14.518 1.00 89.06 86 SER A O 1
ATOM 706 N N . PRO A 1 87 ? -5.466 6.487 15.547 1.00 88.62 87 PRO A N 1
ATOM 707 C CA . PRO A 1 87 ? -6.722 5.966 15.000 1.00 88.62 87 PRO A CA 1
ATOM 708 C C . PRO A 1 87 ? -7.956 6.742 15.473 1.00 88.62 87 PRO A C 1
ATOM 710 O O . PRO A 1 87 ? -8.896 6.929 14.702 1.00 88.62 87 PRO A O 1
ATOM 713 N N . ILE A 1 88 ? -7.952 7.197 16.728 1.00 89.50 88 ILE A N 1
ATOM 714 C CA . ILE A 1 88 ? -9.118 7.767 17.406 1.00 89.50 88 ILE A CA 1
ATOM 715 C C . ILE A 1 88 ? -8.873 9.243 17.692 1.00 89.50 88 ILE A C 1
ATOM 717 O O . ILE A 1 88 ? -7.858 9.623 18.283 1.00 89.50 88 ILE A O 1
ATOM 721 N N . LEU A 1 89 ? -9.832 10.081 17.311 1.00 85.06 89 LEU A N 1
ATOM 722 C CA . LEU A 1 89 ? -9.732 11.519 17.488 1.00 85.06 89 LEU A CA 1
ATOM 723 C C . LEU A 1 89 ? -9.618 11.874 18.982 1.00 85.06 89 LEU A C 1
ATOM 725 O O . LEU A 1 89 ? -10.488 11.552 19.789 1.00 85.06 89 LEU A O 1
ATOM 729 N N . GLY A 1 90 ? -8.528 12.552 19.353 1.00 77.81 90 GLY A N 1
ATOM 730 C CA . GLY A 1 90 ? -8.294 13.033 20.720 1.00 77.81 90 GLY A CA 1
ATOM 731 C C . GLY A 1 90 ? -7.797 11.986 21.727 1.00 77.81 90 GLY A C 1
ATOM 732 O O . GLY A 1 90 ? -7.647 12.315 22.900 1.00 77.81 90 GLY A O 1
ATOM 733 N N . GLN A 1 91 ? -7.506 10.751 21.305 1.00 77.88 91 GLN A N 1
ATOM 734 C CA . GLN A 1 91 ? -6.946 9.701 22.169 1.00 77.88 91 GLN A CA 1
ATOM 735 C C . GLN A 1 91 ? -5.685 9.108 21.560 1.00 77.88 91 GLN A C 1
ATOM 737 O O . GLN A 1 91 ? -5.559 9.090 20.346 1.00 77.88 91 GLN A O 1
ATOM 742 N N . GLY A 1 92 ? -4.756 8.597 22.374 1.00 68.19 92 GLY A N 1
ATOM 743 C CA . GLY A 1 92 ? -3.614 7.817 21.872 1.00 68.19 92 GLY A CA 1
ATOM 744 C C . GLY A 1 92 ? -2.691 8.563 20.900 1.00 68.19 92 GLY A C 1
ATOM 745 O O . GLY A 1 92 ? -2.039 7.913 20.086 1.00 68.19 92 GLY A O 1
ATOM 746 N N . GLN A 1 93 ? -2.663 9.902 20.962 1.00 69.06 93 GLN A N 1
ATOM 747 C CA . GLN A 1 93 ? -1.762 10.719 20.151 1.00 69.06 93 GLN A CA 1
ATOM 748 C C . GLN A 1 93 ? -0.316 10.328 20.442 1.00 69.06 93 GLN A C 1
ATOM 750 O O . GLN A 1 93 ? 0.109 10.303 21.600 1.00 69.06 93 GLN A O 1
ATOM 755 N N . LEU A 1 94 ? 0.426 10.034 19.379 1.00 64.50 94 LEU A N 1
ATOM 756 C CA . LEU A 1 94 ? 1.873 9.906 19.456 1.00 64.50 94 LEU A CA 1
ATOM 757 C C . LEU A 1 94 ? 2.486 11.239 19.894 1.00 64.50 94 LEU A C 1
ATOM 759 O O . LEU A 1 94 ? 1.988 12.314 19.551 1.00 64.50 94 LEU A O 1
ATOM 763 N N . ASP A 1 95 ? 3.591 11.171 20.634 1.00 79.00 95 ASP A N 1
ATOM 764 C CA . ASP A 1 95 ? 4.414 12.354 20.859 1.00 79.00 95 ASP A CA 1
ATOM 765 C C . ASP A 1 95 ? 5.019 12.851 19.527 1.00 79.00 95 ASP A C 1
ATOM 767 O O . ASP A 1 95 ? 5.030 12.144 18.512 1.00 79.00 95 ASP A O 1
ATOM 771 N N . ALA A 1 96 ? 5.510 14.092 19.513 1.00 74.31 96 ALA A N 1
ATOM 772 C CA . ALA A 1 96 ? 6.016 14.725 18.295 1.00 74.31 96 ALA A CA 1
ATOM 773 C C . ALA A 1 96 ? 7.201 13.968 17.662 1.00 74.31 96 ALA A C 1
ATOM 775 O O . ALA A 1 96 ? 7.312 13.937 16.439 1.00 74.31 96 ALA A O 1
ATOM 776 N N . TYR A 1 97 ? 8.056 13.328 18.469 1.00 76.56 97 TYR A N 1
ATOM 777 C CA . TYR A 1 97 ? 9.200 12.560 17.976 1.00 76.56 97 TYR A CA 1
ATOM 778 C C . TYR A 1 97 ? 8.757 11.226 17.366 1.00 76.56 97 TYR A C 1
ATOM 780 O O . TYR A 1 97 ? 9.167 10.882 16.261 1.00 76.56 97 TYR A O 1
ATOM 788 N N . SER A 1 98 ? 7.867 10.500 18.045 1.00 76.06 98 SER A N 1
ATOM 789 C CA . SER A 1 98 ? 7.278 9.256 17.540 1.00 76.06 98 SER A CA 1
ATOM 790 C C . SER A 1 98 ? 6.476 9.492 16.256 1.00 76.06 98 SER A C 1
ATOM 792 O O . SER A 1 98 ? 6.531 8.685 15.330 1.00 76.06 98 SER A O 1
ATOM 794 N N . THR A 1 99 ? 5.781 10.630 16.162 1.00 72.69 99 THR A N 1
ATOM 795 C CA . THR A 1 99 ? 5.078 11.048 14.940 1.00 72.69 99 THR A CA 1
ATOM 796 C C . THR A 1 99 ? 6.052 11.293 13.789 1.00 72.69 99 THR A C 1
ATOM 798 O O . THR A 1 99 ? 5.808 10.798 12.691 1.00 72.69 99 THR A O 1
ATOM 801 N N . ASP A 1 100 ? 7.157 12.010 14.023 1.00 73.75 100 ASP A N 1
ATOM 802 C CA . ASP A 1 100 ? 8.190 12.249 13.004 1.00 73.75 100 ASP A CA 1
ATOM 803 C C . ASP A 1 100 ? 8.842 10.940 12.539 1.00 73.75 100 ASP A C 1
ATOM 805 O O . ASP A 1 100 ? 9.000 10.709 11.340 1.00 73.75 100 ASP A O 1
ATOM 809 N N . LEU A 1 101 ? 9.144 10.032 13.472 1.00 79.00 101 LEU A N 1
ATOM 810 C CA . LEU A 1 101 ? 9.724 8.732 13.149 1.00 79.00 101 LEU A CA 1
ATOM 811 C C . LEU A 1 101 ? 8.772 7.877 12.306 1.00 79.00 101 LEU A C 1
ATOM 813 O O . LEU A 1 101 ? 9.200 7.287 11.312 1.00 79.00 101 LEU A O 1
ATOM 817 N N . GLU A 1 102 ? 7.487 7.833 12.662 1.00 74.88 102 GLU A N 1
ATOM 818 C CA . GLU A 1 102 ? 6.490 7.096 11.885 1.00 74.88 102 GLU A CA 1
ATOM 819 C C . GLU A 1 102 ? 6.206 7.742 10.538 1.00 74.88 102 GLU A C 1
ATOM 821 O O . GLU A 1 102 ? 6.125 7.050 9.522 1.00 74.88 102 GLU A O 1
ATOM 826 N N . GLN A 1 103 ? 6.140 9.070 10.491 1.00 73.25 103 GLN A N 1
ATOM 827 C CA . GLN A 1 103 ? 6.071 9.793 9.234 1.00 73.25 103 GLN A CA 1
ATOM 828 C C . GLN A 1 103 ? 7.270 9.436 8.357 1.00 73.25 103 GLN A C 1
ATOM 830 O O . GLN A 1 103 ? 7.076 9.090 7.199 1.00 73.25 103 GLN A O 1
ATOM 835 N N . LYS A 1 104 ? 8.490 9.429 8.898 1.00 74.31 104 LYS A N 1
ATOM 836 C CA . LYS A 1 104 ? 9.705 9.050 8.172 1.00 74.31 104 LYS A CA 1
ATOM 837 C C . LYS A 1 104 ? 9.677 7.592 7.710 1.00 74.31 104 LYS A C 1
ATOM 839 O O . LYS A 1 104 ? 10.062 7.320 6.573 1.00 74.31 104 LYS A O 1
ATOM 844 N N . ARG A 1 105 ? 9.201 6.656 8.539 1.00 79.31 105 ARG A N 1
ATOM 845 C CA . ARG A 1 105 ? 9.055 5.235 8.176 1.00 79.31 105 ARG A CA 1
ATOM 846 C C . ARG A 1 105 ? 8.069 5.053 7.022 1.00 79.31 105 ARG A C 1
ATOM 848 O O . ARG A 1 105 ? 8.397 4.391 6.039 1.00 79.31 105 ARG A O 1
ATOM 855 N N . LEU A 1 106 ? 6.888 5.666 7.114 1.00 71.81 106 LEU A N 1
ATOM 856 C CA . LEU A 1 106 ? 5.867 5.620 6.064 1.00 71.81 106 LEU A CA 1
ATOM 857 C C . LEU A 1 106 ? 6.331 6.344 4.797 1.00 71.81 106 LEU A C 1
ATOM 859 O O . LEU A 1 106 ? 6.102 5.860 3.691 1.00 71.81 106 LEU A O 1
ATOM 863 N N . MET A 1 107 ? 7.041 7.463 4.942 1.00 66.38 107 MET A N 1
ATOM 864 C CA . MET A 1 107 ? 7.640 8.174 3.819 1.00 66.38 107 MET A CA 1
ATOM 865 C C . MET A 1 107 ? 8.626 7.254 3.097 1.00 66.38 107 MET A C 1
ATOM 867 O O . MET A 1 107 ? 8.500 7.089 1.892 1.00 66.38 107 MET A O 1
ATOM 871 N N . LEU A 1 108 ? 9.543 6.576 3.806 1.00 65.81 108 LEU A N 1
ATOM 872 C CA . LEU A 1 108 ? 10.473 5.596 3.215 1.00 65.81 108 LEU A CA 1
ATOM 873 C C . LEU A 1 108 ? 9.752 4.468 2.469 1.00 65.81 108 LEU A C 1
ATOM 875 O O . LEU A 1 108 ? 10.211 4.059 1.405 1.00 65.81 108 LEU A O 1
ATOM 879 N N . GLN A 1 109 ? 8.611 4.012 2.985 1.00 61.06 109 GLN A N 1
ATOM 880 C CA . GLN A 1 109 ? 7.777 3.019 2.312 1.00 61.06 109 GLN A CA 1
ATOM 881 C C . GLN A 1 109 ? 7.138 3.565 1.020 1.00 61.06 109 GLN A C 1
ATOM 883 O O . GLN A 1 109 ? 6.990 2.814 0.066 1.00 61.06 109 GLN A O 1
ATOM 888 N N . ARG A 1 110 ? 6.808 4.864 0.959 1.00 62.75 110 ARG A N 1
ATOM 889 C CA . ARG A 1 110 ? 6.347 5.562 -0.262 1.00 62.75 110 ARG A CA 1
ATOM 890 C C . ARG A 1 110 ? 7.469 5.923 -1.222 1.00 62.75 110 ARG A C 1
ATOM 892 O O . ARG A 1 110 ? 7.209 6.123 -2.402 1.00 62.75 110 ARG A O 1
ATOM 899 N N . PHE A 1 111 ? 8.700 6.065 -0.732 1.00 60.00 111 PHE A N 1
ATOM 900 C CA . PHE A 1 111 ? 9.822 6.510 -1.554 1.00 60.00 111 PHE A CA 1
ATOM 901 C C . PHE A 1 111 ? 10.156 5.500 -2.653 1.00 60.00 111 PHE A C 1
ATOM 903 O O . PHE A 1 111 ? 10.766 5.917 -3.631 1.00 60.00 111 PHE A O 1
ATOM 910 N N . GLN A 1 112 ? 9.816 4.213 -2.495 1.00 67.50 112 GLN A N 1
ATOM 911 C CA . GLN A 1 112 ? 10.276 3.130 -3.367 1.00 67.50 112 GLN A CA 1
ATOM 912 C C . GLN A 1 112 ? 9.136 2.172 -3.730 1.00 67.50 112 GLN A C 1
ATOM 914 O O . GLN A 1 112 ? 8.730 1.358 -2.908 1.00 67.50 112 GLN A O 1
ATOM 919 N N . GLU A 1 113 ? 8.669 2.230 -4.976 1.00 77.81 113 GLU A N 1
ATOM 920 C CA . GLU A 1 113 ? 7.702 1.269 -5.530 1.00 77.81 113 GLU A CA 1
ATOM 921 C C . GLU A 1 113 ? 8.361 0.380 -6.586 1.00 77.81 113 GLU A C 1
ATOM 923 O O . GLU A 1 113 ? 9.308 0.797 -7.256 1.00 77.81 113 GLU A O 1
ATOM 928 N N . GLU A 1 114 ? 7.862 -0.845 -6.750 1.00 81.94 114 GLU A N 1
ATOM 929 C CA . GLU A 1 114 ? 8.342 -1.795 -7.759 1.00 81.94 114 GLU A CA 1
ATOM 930 C C . GLU A 1 114 ? 7.398 -1.848 -8.967 1.00 81.94 114 GLU A C 1
ATOM 932 O O . GLU A 1 114 ? 6.177 -1.877 -8.818 1.00 81.94 114 GLU A O 1
ATOM 937 N N . ILE A 1 115 ? 7.960 -1.903 -10.178 1.00 79.56 115 ILE A N 1
ATOM 938 C CA . ILE A 1 115 ? 7.204 -2.173 -11.405 1.00 79.56 115 ILE A CA 1
ATOM 939 C C . ILE A 1 115 ? 7.635 -3.493 -12.054 1.00 79.56 115 ILE A C 1
ATOM 941 O O . ILE A 1 115 ? 8.814 -3.729 -12.319 1.00 79.56 115 ILE A O 1
ATOM 945 N N . GLY A 1 116 ? 6.641 -4.323 -12.380 1.00 75.75 116 GLY A N 1
ATOM 946 C CA . GLY A 1 116 ? 6.777 -5.544 -13.173 1.00 75.75 116 GLY A CA 1
ATOM 947 C C . GLY A 1 116 ? 5.864 -5.509 -14.399 1.00 75.75 116 GLY A C 1
ATOM 948 O O . GLY A 1 116 ? 4.806 -4.880 -14.380 1.00 75.75 116 GLY A O 1
ATOM 949 N N . TYR A 1 117 ? 6.273 -6.162 -15.488 1.00 77.12 117 TYR A N 1
ATOM 950 C CA . TYR A 1 117 ? 5.484 -6.243 -16.718 1.00 77.12 117 TYR A CA 1
ATOM 951 C C . TYR A 1 117 ? 5.784 -7.524 -17.498 1.00 77.12 117 TYR A C 1
ATOM 953 O O . TYR A 1 117 ? 6.901 -8.041 -17.484 1.00 77.12 117 TYR A O 1
ATOM 961 N N . ALA A 1 118 ? 4.785 -7.997 -18.239 1.00 73.31 118 ALA A N 1
ATOM 962 C CA . ALA A 1 118 ? 4.899 -9.127 -19.148 1.00 73.31 118 ALA A CA 1
ATOM 963 C C . ALA A 1 118 ? 4.025 -8.888 -20.384 1.00 73.31 118 ALA A C 1
ATOM 965 O O . ALA A 1 118 ? 3.023 -8.176 -20.331 1.00 73.31 118 ALA A O 1
ATOM 966 N N . ILE A 1 119 ? 4.410 -9.487 -21.508 1.00 78.75 119 ILE A N 1
ATOM 967 C CA . ILE A 1 119 ? 3.613 -9.494 -22.733 1.00 78.75 119 ILE A CA 1
ATOM 968 C C . ILE A 1 119 ? 3.840 -10.818 -23.463 1.00 78.75 119 ILE A C 1
ATOM 970 O O . ILE A 1 119 ? 4.939 -11.377 -23.402 1.00 78.75 119 ILE A O 1
ATOM 974 N N . ALA A 1 120 ? 2.810 -11.322 -24.145 1.00 72.88 120 ALA A N 1
ATOM 975 C CA . ALA A 1 120 ? 2.898 -12.589 -24.861 1.00 72.88 120 ALA A CA 1
ATOM 976 C C . ALA A 1 120 ? 3.960 -12.549 -25.976 1.00 72.88 120 ALA A C 1
ATOM 978 O O . ALA A 1 120 ? 4.188 -11.509 -26.602 1.00 72.88 120 ALA A O 1
ATOM 979 N N . ALA A 1 121 ? 4.584 -13.704 -26.233 1.00 74.44 121 ALA A N 1
ATOM 980 C CA . ALA A 1 121 ? 5.726 -13.848 -27.140 1.00 74.44 121 ALA A CA 1
ATOM 981 C C . ALA A 1 121 ? 5.480 -13.289 -28.550 1.00 74.44 121 ALA A C 1
ATOM 983 O O . ALA A 1 121 ? 6.359 -12.653 -29.129 1.00 74.44 121 ALA A O 1
ATOM 984 N N . ASN A 1 122 ? 4.253 -13.433 -29.058 1.00 80.06 122 ASN A N 1
ATOM 985 C CA . ASN A 1 122 ? 3.848 -12.942 -30.380 1.00 80.06 122 ASN A CA 1
ATOM 986 C C . ASN A 1 122 ? 3.946 -11.412 -30.529 1.00 80.06 122 ASN A C 1
ATOM 988 O O . ASN A 1 122 ? 3.919 -10.903 -31.646 1.00 80.06 122 ASN A O 1
ATOM 992 N N . TYR A 1 123 ? 4.081 -10.677 -29.422 1.00 76.25 123 TYR A N 1
ATOM 993 C CA . TYR A 1 123 ? 4.163 -9.215 -29.386 1.00 76.25 123 TYR A CA 1
ATOM 994 C C . TYR A 1 123 ? 5.557 -8.696 -28.995 1.00 76.25 123 TYR A C 1
ATOM 996 O O . TYR A 1 123 ? 5.754 -7.491 -28.794 1.00 76.25 123 TYR A O 1
ATOM 1004 N N . TRP A 1 124 ? 6.550 -9.582 -28.871 1.00 81.44 124 TRP A N 1
ATOM 1005 C CA . TRP A 1 124 ? 7.924 -9.194 -28.556 1.00 81.44 124 TRP A CA 1
ATOM 1006 C C . TRP A 1 124 ? 8.573 -8.413 -29.700 1.00 81.44 124 TRP A C 1
ATOM 1008 O O . TRP A 1 124 ? 8.238 -8.570 -30.869 1.00 81.44 124 TRP A O 1
ATOM 1018 N N . GLY A 1 125 ? 9.515 -7.530 -29.360 1.00 81.62 125 GLY A N 1
ATOM 1019 C CA . GLY A 1 125 ? 10.279 -6.750 -30.344 1.00 81.62 125 GLY A CA 1
ATOM 1020 C C . GLY A 1 125 ? 9.517 -5.601 -31.017 1.00 81.62 125 GLY A C 1
ATOM 1021 O O . GLY A 1 125 ? 10.144 -4.762 -31.652 1.00 81.62 125 GLY A O 1
ATOM 1022 N N . GLN A 1 126 ? 8.202 -5.484 -30.813 1.00 85.94 126 GLN A N 1
ATOM 1023 C CA . GLN A 1 126 ? 7.351 -4.480 -31.474 1.00 85.94 126 GLN A CA 1
ATOM 1024 C C . GLN A 1 126 ? 7.273 -3.131 -30.729 1.00 85.94 126 GLN A C 1
ATOM 1026 O O . GLN A 1 126 ? 6.509 -2.241 -31.094 1.00 85.94 126 GLN A O 1
ATOM 1031 N N . GLY A 1 127 ? 8.021 -2.963 -29.633 1.00 84.06 127 GLY A N 1
ATOM 1032 C CA . GLY A 1 127 ? 8.029 -1.727 -28.835 1.00 84.06 127 GLY A CA 1
ATOM 1033 C C . GLY A 1 127 ? 6.768 -1.477 -27.994 1.00 84.06 127 GLY A C 1
ATOM 1034 O O . GLY A 1 127 ? 6.704 -0.469 -27.291 1.00 84.06 127 GLY A O 1
ATOM 1035 N N . ILE A 1 128 ? 5.795 -2.394 -28.013 1.00 84.19 128 ILE A N 1
ATOM 1036 C CA . ILE A 1 128 ? 4.537 -2.301 -27.253 1.00 84.19 128 ILE A CA 1
ATOM 1037 C C . ILE A 1 128 ? 4.820 -2.170 -25.754 1.00 84.19 128 ILE A C 1
ATOM 1039 O O . ILE A 1 128 ? 4.327 -1.249 -25.108 1.00 84.19 128 ILE A O 1
ATOM 1043 N N . CYS A 1 129 ? 5.692 -3.030 -25.222 1.00 84.12 129 CYS A N 1
ATOM 1044 C CA . CYS A 1 129 ? 6.049 -3.022 -23.805 1.00 84.12 129 CYS A CA 1
ATOM 1045 C C . CYS A 1 129 ? 6.662 -1.682 -23.371 1.00 84.12 129 CYS A C 1
ATOM 1047 O O . CYS A 1 129 ? 6.274 -1.121 -22.356 1.00 84.12 129 CYS A O 1
ATOM 1049 N N . THR A 1 130 ? 7.559 -1.107 -24.181 1.00 86.12 130 THR A N 1
ATOM 1050 C CA . THR A 1 130 ? 8.151 0.212 -23.907 1.00 86.12 130 THR A CA 1
ATOM 1051 C C . THR A 1 130 ? 7.092 1.311 -23.844 1.00 86.12 130 THR A C 1
ATOM 1053 O O . THR A 1 130 ? 7.157 2.161 -22.960 1.00 86.12 130 THR A O 1
ATOM 1056 N N . LYS A 1 131 ? 6.105 1.301 -24.751 1.00 84.88 131 LYS A N 1
ATOM 1057 C CA . LYS A 1 131 ? 5.000 2.273 -24.729 1.00 84.88 131 LYS A CA 1
ATOM 1058 C C . LYS A 1 131 ? 4.130 2.097 -23.481 1.00 84.88 131 LYS A C 1
ATOM 1060 O O . LYS A 1 131 ? 3.867 3.080 -22.796 1.00 84.88 131 LYS A O 1
ATOM 1065 N N . ALA A 1 132 ? 3.744 0.861 -23.164 1.00 82.81 132 ALA A N 1
ATOM 1066 C CA . ALA A 1 132 ? 2.921 0.551 -21.997 1.00 82.81 132 ALA A CA 1
ATOM 1067 C C . ALA A 1 132 ? 3.602 0.974 -20.688 1.00 82.81 132 ALA A C 1
ATOM 1069 O O . ALA A 1 132 ? 2.998 1.675 -19.880 1.00 82.81 132 ALA A O 1
ATOM 1070 N N . VAL A 1 133 ? 4.885 0.636 -20.518 1.00 84.81 133 VAL A N 1
ATOM 1071 C CA . VAL A 1 133 ? 5.655 1.005 -19.323 1.00 84.81 133 VAL A CA 1
ATOM 1072 C C . VAL A 1 133 ? 5.803 2.527 -19.218 1.00 84.81 133 VAL A C 1
ATOM 1074 O O . VAL A 1 133 ? 5.606 3.067 -18.138 1.00 84.81 133 VAL A O 1
ATOM 1077 N N . LYS A 1 134 ? 6.047 3.258 -20.318 1.00 87.56 134 LYS A N 1
ATOM 1078 C CA . LYS A 1 134 ? 6.097 4.737 -20.290 1.00 87.56 134 LYS A CA 1
ATOM 1079 C C . LYS A 1 134 ? 4.792 5.372 -19.798 1.00 87.56 134 LYS A C 1
ATOM 1081 O O . LYS A 1 134 ? 4.830 6.325 -19.015 1.00 87.56 134 LYS A O 1
ATOM 1086 N N . VAL A 1 135 ? 3.649 4.859 -20.254 1.00 85.69 135 VAL A N 1
ATOM 1087 C CA . VAL A 1 135 ? 2.329 5.338 -19.816 1.00 85.69 135 VAL A CA 1
ATOM 1088 C C . VAL A 1 135 ? 2.105 5.006 -18.343 1.00 85.69 135 VAL A C 1
ATOM 1090 O O . VAL A 1 135 ? 1.748 5.897 -17.577 1.00 85.69 135 VAL A O 1
ATOM 1093 N N . ALA A 1 136 ? 2.382 3.764 -17.936 1.00 83.50 136 ALA A N 1
ATOM 1094 C CA . ALA A 1 136 ? 2.228 3.320 -16.554 1.00 83.50 136 ALA A CA 1
ATOM 1095 C C . ALA A 1 136 ? 3.082 4.153 -15.588 1.00 83.50 136 ALA A C 1
ATOM 1097 O O . ALA A 1 136 ? 2.557 4.679 -14.617 1.00 83.50 136 ALA A O 1
ATOM 1098 N N . VAL A 1 137 ? 4.364 4.363 -15.899 1.00 87.38 137 VAL A N 1
ATOM 1099 C CA . VAL A 1 137 ? 5.277 5.210 -15.113 1.00 87.38 137 VAL A CA 1
ATOM 1100 C C . VAL A 1 137 ? 4.717 6.623 -14.946 1.00 87.38 137 VAL A C 1
ATOM 1102 O O . VAL A 1 137 ? 4.663 7.145 -13.836 1.00 87.38 137 VAL A O 1
ATOM 1105 N N . SER A 1 138 ? 4.259 7.232 -16.044 1.00 83.38 138 SER A N 1
ATOM 1106 C CA . SER A 1 138 ? 3.695 8.587 -16.012 1.00 83.38 138 SER A CA 1
ATOM 1107 C C . SER A 1 138 ? 2.429 8.669 -15.160 1.00 83.38 138 SER A C 1
ATOM 1109 O O . SER A 1 138 ? 2.173 9.702 -14.549 1.00 83.38 138 SER A O 1
ATOM 1111 N N . GLN A 1 139 ? 1.623 7.608 -15.148 1.00 78.94 139 GLN A N 1
ATOM 1112 C CA . GLN A 1 139 ? 0.400 7.537 -14.359 1.00 78.94 139 GLN A CA 1
ATOM 1113 C C . GLN A 1 139 ? 0.701 7.297 -12.876 1.00 78.94 139 GLN A C 1
ATOM 1115 O O . GLN A 1 139 ? 0.153 7.991 -12.031 1.00 78.94 139 GLN A O 1
ATOM 1120 N N . VAL A 1 140 ? 1.637 6.401 -12.557 1.00 80.94 140 VAL A N 1
ATOM 1121 C CA . VAL A 1 140 ? 2.037 6.088 -11.178 1.00 80.94 140 VAL A CA 1
ATOM 1122 C C . VAL A 1 140 ? 2.552 7.331 -10.446 1.00 80.94 140 VAL A C 1
ATOM 1124 O O . VAL A 1 140 ? 2.110 7.598 -9.333 1.00 80.94 140 VAL A O 1
ATOM 1127 N N . PHE A 1 141 ? 3.407 8.145 -11.073 1.00 82.25 141 PHE A N 1
ATOM 1128 C CA . PHE A 1 141 ? 3.876 9.396 -10.457 1.00 82.25 141 PHE A CA 1
ATOM 1129 C C . PHE A 1 141 ? 2.776 10.463 -10.306 1.00 82.25 141 PHE A C 1
ATOM 1131 O O . PHE A 1 141 ? 2.910 11.363 -9.481 1.00 82.25 141 PHE A O 1
ATOM 1138 N N . LYS A 1 142 ? 1.685 10.385 -11.082 1.00 79.19 142 LYS A N 1
ATOM 1139 C CA . LYS A 1 142 ? 0.511 11.257 -10.902 1.00 79.19 142 LYS A CA 1
ATOM 1140 C C . LYS A 1 142 ? -0.393 10.765 -9.774 1.00 79.19 142 LYS A C 1
ATOM 1142 O O . LYS A 1 142 ? -0.876 11.578 -8.994 1.00 79.19 142 LYS A O 1
ATOM 1147 N N . ASP A 1 143 ? -0.615 9.456 -9.704 1.00 74.00 143 ASP A N 1
ATOM 1148 C CA . ASP A 1 143 ? -1.493 8.826 -8.715 1.00 74.00 143 ASP A CA 1
ATOM 1149 C C . ASP A 1 143 ? -0.855 8.779 -7.322 1.00 74.00 143 ASP A C 1
ATOM 1151 O O . ASP A 1 143 ? -1.562 8.772 -6.313 1.00 74.00 143 ASP A O 1
ATOM 1155 N N . ILE A 1 144 ? 0.479 8.778 -7.258 1.00 71.62 144 ILE A N 1
ATOM 1156 C CA . ILE A 1 144 ? 1.262 8.788 -6.022 1.00 71.62 144 ILE A CA 1
ATOM 1157 C C . ILE A 1 144 ? 2.220 9.991 -6.059 1.00 71.62 144 ILE A C 1
ATOM 1159 O O . ILE A 1 144 ? 3.399 9.825 -6.373 1.00 71.62 144 ILE A O 1
ATOM 1163 N N . PRO A 1 145 ? 1.747 11.210 -5.728 1.00 72.12 145 PRO A N 1
ATOM 1164 C CA . PRO A 1 145 ? 2.559 12.429 -5.815 1.00 72.12 145 PRO A CA 1
ATOM 1165 C C . PRO A 1 145 ? 3.824 12.405 -4.945 1.00 72.12 145 PRO A C 1
ATOM 1167 O O . PRO A 1 145 ? 4.808 13.064 -5.268 1.00 72.12 145 PRO A O 1
ATOM 1170 N N . ASP A 1 146 ? 3.804 11.628 -3.857 1.00 73.00 146 ASP A N 1
ATOM 1171 C CA . ASP A 1 146 ? 4.932 11.480 -2.930 1.00 73.00 146 ASP A CA 1
ATOM 1172 C C . ASP A 1 146 ? 5.932 10.389 -3.359 1.00 73.00 146 ASP A C 1
ATOM 1174 O O . ASP A 1 146 ? 6.920 10.156 -2.659 1.00 73.00 146 ASP A O 1
ATOM 1178 N N . LEU A 1 147 ? 5.680 9.676 -4.466 1.00 78.31 147 LEU A N 1
ATOM 1179 C CA . LEU A 1 147 ? 6.599 8.656 -4.962 1.00 78.31 147 LEU A CA 1
ATOM 1180 C C . LEU A 1 147 ? 7.841 9.328 -5.540 1.00 78.31 147 LEU A C 1
ATOM 1182 O O . LEU A 1 147 ? 7.770 10.114 -6.483 1.00 78.31 147 LEU A O 1
ATOM 1186 N N . VAL A 1 148 ? 9.001 8.963 -5.009 1.00 83.31 148 VAL A N 1
ATOM 1187 C CA . VAL A 1 148 ? 10.275 9.560 -5.427 1.00 83.31 148 VAL A CA 1
ATOM 1188 C C . VAL A 1 148 ? 11.084 8.632 -6.315 1.00 83.31 148 VAL A C 1
ATOM 1190 O O . VAL A 1 148 ? 11.768 9.119 -7.209 1.00 83.31 148 VAL A O 1
ATOM 1193 N N . ARG A 1 149 ? 11.010 7.317 -6.101 1.00 88.00 149 ARG A N 1
ATOM 1194 C CA . ARG A 1 149 ? 11.785 6.320 -6.840 1.00 88.00 149 ARG A CA 1
ATOM 1195 C C . ARG A 1 149 ? 10.901 5.144 -7.220 1.00 88.00 149 ARG A C 1
ATOM 1197 O O . ARG A 1 149 ? 10.304 4.489 -6.374 1.00 88.00 149 ARG A O 1
ATOM 1204 N N . LEU A 1 150 ? 10.873 4.845 -8.507 1.00 89.56 150 LEU A N 1
ATOM 1205 C CA . LEU A 1 150 ? 10.326 3.609 -9.037 1.00 89.56 150 LEU A CA 1
ATOM 1206 C C . LEU A 1 150 ? 11.496 2.686 -9.361 1.00 89.56 150 LEU A C 1
ATOM 1208 O O . LEU A 1 150 ? 12.481 3.127 -9.950 1.00 89.56 150 LEU A O 1
ATOM 1212 N N . GLN A 1 151 ? 11.415 1.420 -8.977 1.00 91.88 151 GLN A N 1
ATOM 1213 C CA . GLN A 1 151 ? 12.466 0.439 -9.219 1.00 91.88 151 GLN A CA 1
ATOM 1214 C C . GLN A 1 151 ? 11.936 -0.786 -9.957 1.00 91.88 151 GLN A C 1
ATOM 1216 O O . GLN A 1 151 ? 10.746 -1.086 -9.936 1.00 91.88 151 GLN A O 1
ATOM 1221 N N . ALA A 1 152 ? 12.831 -1.488 -10.640 1.00 89.94 152 ALA A N 1
ATOM 1222 C CA . ALA A 1 152 ? 12.505 -2.708 -11.356 1.00 89.94 152 ALA A CA 1
ATOM 1223 C C . ALA A 1 152 ? 13.631 -3.730 -11.206 1.00 89.94 152 ALA A C 1
ATOM 1225 O O . ALA A 1 152 ? 14.818 -3.403 -11.300 1.00 89.94 152 ALA A O 1
ATOM 1226 N N . PHE A 1 153 ? 13.231 -4.981 -11.013 1.00 89.62 153 PHE A N 1
ATOM 1227 C CA . PHE A 1 153 ? 14.118 -6.125 -10.889 1.00 89.62 153 PHE A CA 1
ATOM 1228 C C . PHE A 1 153 ? 13.996 -6.986 -12.136 1.00 89.62 153 PHE A C 1
ATOM 1230 O O . PHE A 1 153 ? 12.922 -7.483 -12.468 1.00 89.62 153 PHE A O 1
ATOM 1237 N N . VAL A 1 154 ? 15.105 -7.174 -12.843 1.00 90.88 154 VAL A N 1
ATOM 1238 C CA . VAL A 1 154 ? 15.119 -7.968 -14.073 1.00 90.88 154 VAL A CA 1
ATOM 1239 C C . VAL A 1 154 ? 16.238 -8.983 -14.008 1.00 90.88 154 VAL A C 1
ATOM 1241 O O . VAL A 1 154 ? 17.371 -8.640 -13.686 1.00 90.88 154 VAL A O 1
ATOM 1244 N N . SER A 1 155 ? 15.956 -10.243 -14.345 1.00 90.00 155 SER A N 1
ATOM 1245 C CA . SER A 1 155 ? 17.015 -11.248 -14.460 1.00 90.00 155 SER A CA 1
ATOM 1246 C C . SER A 1 155 ? 18.119 -10.761 -15.405 1.00 90.00 155 SER A C 1
ATOM 1248 O O . SER A 1 155 ? 17.835 -10.246 -16.491 1.00 90.00 155 SER A O 1
ATOM 1250 N N . VAL A 1 156 ? 19.384 -10.958 -15.019 1.00 91.62 156 VAL A N 1
ATOM 1251 C CA . VAL A 1 156 ? 20.543 -10.550 -15.836 1.00 91.62 156 VAL A CA 1
ATOM 1252 C C . VAL A 1 156 ? 20.516 -11.205 -17.229 1.00 91.62 156 VAL A C 1
ATOM 1254 O O . VAL A 1 156 ? 20.990 -10.621 -18.202 1.00 91.62 156 VAL A O 1
ATOM 1257 N N . GLU A 1 157 ? 19.888 -12.374 -17.353 1.00 89.81 157 GLU A N 1
ATOM 1258 C CA . GLU A 1 157 ? 19.706 -13.099 -18.616 1.00 89.81 157 GLU A CA 1
ATOM 1259 C C . GLU A 1 157 ? 18.667 -12.435 -19.543 1.00 89.81 157 GLU A C 1
ATOM 1261 O O . GLU A 1 157 ? 18.744 -12.564 -20.765 1.00 89.81 157 GLU A O 1
ATOM 1266 N N . ASN A 1 158 ? 17.702 -11.685 -18.994 1.00 88.81 158 ASN A N 1
ATOM 1267 C CA . ASN A 1 158 ? 16.611 -11.079 -19.758 1.00 88.81 158 ASN A CA 1
ATOM 1268 C C . ASN A 1 158 ? 17.005 -9.707 -20.332 1.00 88.81 158 ASN A C 1
ATOM 1270 O O . ASN A 1 158 ? 16.542 -8.649 -19.903 1.00 88.81 158 ASN A O 1
ATOM 1274 N N . GLN A 1 159 ? 17.855 -9.740 -21.356 1.00 92.38 159 GLN A N 1
ATOM 1275 C CA . GLN A 1 159 ? 18.351 -8.548 -22.050 1.00 92.38 159 GLN A CA 1
ATOM 1276 C C . GLN A 1 159 ? 17.239 -7.736 -22.736 1.00 92.38 159 GLN A C 1
ATOM 1278 O O . GLN A 1 159 ? 17.366 -6.526 -22.914 1.00 92.38 159 GLN A O 1
ATOM 1283 N N . ALA A 1 160 ? 16.136 -8.377 -23.132 1.00 88.44 160 ALA A N 1
ATOM 1284 C CA . ALA A 1 160 ? 15.016 -7.684 -23.762 1.00 88.44 160 ALA A CA 1
ATOM 1285 C C . ALA A 1 160 ? 14.291 -6.758 -22.774 1.00 88.44 160 ALA A C 1
ATOM 1287 O O . ALA A 1 160 ? 14.036 -5.603 -23.110 1.00 88.44 160 ALA A O 1
ATOM 1288 N N . SER A 1 161 ? 14.014 -7.244 -21.561 1.00 87.06 161 SER A N 1
ATOM 1289 C CA . SER A 1 161 ? 13.390 -6.457 -20.491 1.00 87.06 161 SER A CA 1
ATOM 1290 C C . SER A 1 161 ? 14.315 -5.336 -19.991 1.00 87.06 161 SER A C 1
ATOM 1292 O O . SER A 1 161 ? 13.890 -4.188 -19.870 1.00 87.06 161 SER A O 1
ATOM 1294 N N . GLN A 1 162 ? 15.620 -5.604 -19.848 1.00 92.56 162 GLN A N 1
ATOM 1295 C CA . GLN A 1 162 ? 16.601 -4.560 -19.504 1.00 92.56 162 GLN A CA 1
ATOM 1296 C C . GLN A 1 162 ? 16.583 -3.403 -20.519 1.00 92.56 162 GLN A C 1
ATOM 1298 O O . GLN A 1 162 ? 16.428 -2.246 -20.134 1.00 92.56 162 GLN A O 1
ATOM 1303 N N . ARG A 1 163 ? 16.589 -3.710 -21.826 1.00 92.62 163 ARG A N 1
ATOM 1304 C CA . ARG A 1 163 ? 16.476 -2.688 -22.884 1.00 92.62 163 ARG A CA 1
ATOM 1305 C C . ARG A 1 163 ? 15.165 -1.905 -22.846 1.00 92.62 163 ARG A C 1
ATOM 1307 O O . ARG A 1 163 ? 15.125 -0.762 -23.296 1.00 92.62 163 ARG A O 1
ATOM 1314 N N . VAL A 1 164 ? 14.066 -2.510 -22.394 1.00 90.81 164 VAL A N 1
ATOM 1315 C CA . VAL A 1 164 ? 12.789 -1.795 -22.245 1.00 90.81 164 VAL A CA 1
ATOM 1316 C C . VAL A 1 164 ? 12.907 -0.748 -21.142 1.00 90.81 164 VAL A C 1
ATOM 1318 O O . VAL A 1 164 ? 12.540 0.399 -21.391 1.00 90.81 164 VAL A O 1
ATOM 1321 N N . LEU A 1 165 ? 13.457 -1.114 -19.980 1.00 91.44 165 LEU A N 1
ATOM 1322 C CA . LEU A 1 165 ? 13.679 -0.197 -18.857 1.00 91.44 165 LEU A CA 1
ATOM 1323 C C . LEU A 1 165 ? 14.600 0.965 -19.248 1.00 91.44 165 LEU A C 1
ATOM 1325 O O . LEU A 1 165 ? 14.228 2.123 -19.061 1.00 91.44 165 LEU A O 1
ATOM 1329 N N . GLU A 1 166 ? 15.727 0.670 -19.896 1.00 93.69 166 GLU A N 1
ATOM 1330 C CA . GLU A 1 166 ? 16.658 1.686 -20.409 1.00 93.69 166 GLU A CA 1
ATOM 1331 C C . GLU A 1 166 ? 15.960 2.668 -21.366 1.00 93.69 166 GLU A C 1
ATOM 1333 O O . GLU A 1 166 ? 16.100 3.882 -21.241 1.00 93.69 166 GLU A O 1
ATOM 1338 N N . LYS A 1 167 ? 15.126 2.168 -22.292 1.00 91.25 167 LYS A N 1
ATOM 1339 C CA . LYS A 1 167 ? 14.355 3.011 -23.231 1.00 91.25 167 LYS A CA 1
ATOM 1340 C C . LYS A 1 167 ? 13.260 3.845 -22.567 1.00 91.25 167 LYS A C 1
ATOM 1342 O O . LYS A 1 167 ? 12.800 4.830 -23.157 1.00 91.25 167 LYS A O 1
ATOM 1347 N N . VAL A 1 168 ? 12.767 3.414 -21.408 1.00 90.50 168 VAL A N 1
ATOM 1348 C CA . VAL A 1 168 ? 11.821 4.187 -20.592 1.00 90.50 168 VAL A CA 1
ATOM 1349 C C . VAL A 1 168 ? 12.544 5.275 -19.796 1.00 90.50 168 VAL A C 1
ATOM 1351 O O . VAL A 1 168 ? 11.907 6.260 -19.441 1.00 90.50 168 VAL A O 1
ATOM 1354 N N . GLY A 1 169 ? 13.861 5.155 -19.614 1.00 91.50 169 GLY A N 1
ATOM 1355 C CA . GLY A 1 169 ? 14.694 6.118 -18.896 1.00 91.50 169 GLY A CA 1
ATOM 1356 C C . GLY A 1 169 ? 15.161 5.624 -17.531 1.00 91.50 169 GLY A C 1
ATOM 1357 O O . GLY A 1 169 ? 15.783 6.390 -16.806 1.00 91.50 169 GLY A O 1
ATOM 1358 N N . PHE A 1 170 ? 14.885 4.366 -17.174 1.00 94.00 170 PHE A N 1
ATOM 1359 C CA . PHE A 1 170 ? 15.447 3.787 -15.961 1.00 94.00 170 PHE A CA 1
ATOM 1360 C C . PHE A 1 170 ? 16.966 3.654 -16.086 1.00 94.00 170 PHE A C 1
ATOM 1362 O O . PHE A 1 170 ? 17.489 3.247 -17.127 1.00 94.00 170 PHE A O 1
ATOM 1369 N N . LEU A 1 171 ? 17.660 3.916 -14.986 1.00 95.12 171 LEU A N 1
ATOM 1370 C CA . LEU A 1 171 ? 19.096 3.745 -14.849 1.00 95.12 171 LEU A CA 1
ATOM 1371 C C . LEU A 1 171 ? 19.399 2.418 -14.162 1.00 95.12 171 LEU A C 1
ATOM 1373 O O . LEU A 1 171 ? 18.748 2.037 -13.191 1.00 95.12 171 LEU A O 1
ATOM 1377 N N . ARG A 1 172 ? 20.409 1.706 -14.663 1.00 96.00 172 ARG A N 1
ATOM 1378 C CA . ARG A 1 172 ? 20.902 0.483 -14.029 1.00 96.00 172 ARG A CA 1
ATOM 1379 C C . ARG A 1 172 ? 21.788 0.845 -12.843 1.00 96.00 172 ARG A C 1
ATOM 1381 O O . ARG A 1 172 ? 22.839 1.450 -13.031 1.00 96.00 172 ARG A O 1
ATOM 1388 N N . GLU A 1 173 ? 21.406 0.415 -11.648 1.00 95.31 173 GLU A N 1
ATOM 1389 C CA . GLU A 1 173 ? 22.156 0.716 -10.423 1.00 95.31 173 GLU A CA 1
ATOM 1390 C C . GLU A 1 173 ? 23.111 -0.409 -10.018 1.00 95.31 173 GLU A C 1
ATOM 1392 O O . GLU A 1 173 ? 24.183 -0.150 -9.475 1.00 95.31 173 GLU A O 1
ATOM 1397 N N . GLY A 1 174 ? 22.760 -1.672 -10.281 1.00 94.75 174 GLY A N 1
ATOM 1398 C CA . GLY A 1 174 ? 23.616 -2.780 -9.867 1.00 94.75 174 GLY A CA 1
ATOM 1399 C C . GLY A 1 174 ? 23.093 -4.169 -10.195 1.00 94.75 174 GLY A C 1
ATOM 1400 O O . GLY A 1 174 ? 22.041 -4.339 -10.813 1.00 94.75 174 GLY A O 1
ATOM 1401 N N . ILE A 1 175 ? 23.866 -5.176 -9.778 1.00 96.31 175 ILE A N 1
ATOM 1402 C CA . ILE A 1 175 ? 23.488 -6.591 -9.832 1.00 96.31 175 ILE A CA 1
ATOM 1403 C C . ILE A 1 175 ? 23.360 -7.116 -8.406 1.00 96.31 175 ILE A C 1
ATOM 1405 O O . ILE A 1 175 ? 24.320 -7.106 -7.635 1.00 96.31 175 ILE A O 1
ATOM 1409 N N . LEU A 1 176 ? 22.182 -7.630 -8.085 1.00 93.00 176 LEU A N 1
ATOM 1410 C CA . LEU A 1 176 ? 21.901 -8.367 -6.869 1.00 93.00 176 LEU A CA 1
ATOM 1411 C C . LEU A 1 176 ? 22.166 -9.850 -7.129 1.00 93.00 176 LEU A C 1
ATOM 1413 O O . LEU A 1 176 ? 21.483 -10.496 -7.930 1.00 93.00 176 LEU A O 1
ATOM 1417 N N . ARG A 1 177 ? 23.200 -10.380 -6.474 1.00 95.12 177 ARG A N 1
ATOM 1418 C CA . ARG A 1 177 ? 23.620 -11.777 -6.629 1.00 95.12 177 ARG A CA 1
ATOM 1419 C C . ARG A 1 177 ? 22.653 -12.697 -5.899 1.00 95.12 177 ARG A C 1
ATOM 1421 O O . ARG A 1 177 ? 22.376 -12.468 -4.725 1.00 95.12 177 ARG A O 1
ATOM 1428 N N . LYS A 1 178 ? 22.204 -13.759 -6.568 1.00 90.06 178 LYS A N 1
ATOM 1429 C CA . LYS A 1 178 ? 21.322 -14.792 -6.009 1.00 90.06 178 LYS A CA 1
ATOM 1430 C C . LYS A 1 178 ? 20.063 -14.232 -5.327 1.00 90.06 178 LYS A C 1
ATOM 1432 O O . LYS A 1 178 ? 19.649 -14.721 -4.282 1.00 90.06 178 LYS A O 1
ATOM 1437 N N . PHE A 1 179 ? 19.483 -13.191 -5.919 1.00 85.25 179 PHE A N 1
ATOM 1438 C CA . PHE A 1 179 ? 18.417 -12.398 -5.306 1.00 85.25 179 PHE A CA 1
ATOM 1439 C C . PHE A 1 179 ? 17.013 -12.970 -5.522 1.00 85.25 179 PHE A C 1
ATOM 1441 O O . PHE A 1 179 ? 16.167 -12.844 -4.646 1.00 85.25 179 PHE A O 1
ATOM 1448 N N . SER A 1 180 ? 16.757 -13.607 -6.669 1.00 79.50 180 SER A N 1
ATOM 1449 C CA . SER A 1 180 ? 15.432 -14.160 -6.988 1.00 79.50 180 SER A CA 1
ATOM 1450 C C . SER A 1 180 ? 15.481 -15.673 -7.165 1.00 79.50 180 SER A C 1
ATOM 1452 O O . SER A 1 180 ? 16.482 -16.220 -7.629 1.00 79.50 180 SER A O 1
ATOM 1454 N N . TYR A 1 181 ? 14.390 -16.353 -6.813 1.00 80.25 181 TYR A N 1
ATOM 1455 C CA . TYR A 1 181 ? 14.190 -17.771 -7.096 1.00 80.25 181 TYR A CA 1
ATOM 1456 C C . TYR A 1 181 ? 13.065 -17.926 -8.114 1.00 80.25 181 TYR A C 1
ATOM 1458 O O . TYR A 1 181 ? 11.902 -17.685 -7.806 1.00 80.25 181 TYR A O 1
ATOM 1466 N N . VAL A 1 182 ? 13.415 -18.315 -9.337 1.00 73.25 182 VAL A N 1
ATOM 1467 C CA . VAL A 1 182 ? 12.474 -18.415 -10.457 1.00 73.25 182 VAL A CA 1
ATOM 1468 C C . VAL A 1 182 ? 12.661 -19.764 -11.135 1.00 73.25 182 VAL A C 1
ATOM 1470 O O . VAL A 1 182 ? 13.778 -20.133 -11.505 1.00 73.25 182 VAL A O 1
ATOM 1473 N N . LYS A 1 183 ? 11.561 -20.511 -11.304 1.00 74.62 183 LYS A N 1
ATOM 1474 C CA . LYS A 1 183 ? 11.528 -21.817 -11.995 1.00 74.62 183 LYS A CA 1
ATOM 1475 C C . LYS A 1 183 ? 12.591 -22.798 -11.480 1.00 74.62 183 LYS A C 1
ATOM 1477 O O . LYS A 1 183 ? 13.340 -23.397 -12.250 1.00 74.62 183 LYS A O 1
ATOM 1482 N N . GLY A 1 184 ? 12.689 -22.928 -10.158 1.00 82.50 184 GLY A N 1
ATOM 1483 C CA . GLY A 1 184 ? 13.597 -23.886 -9.529 1.00 82.50 184 GLY A CA 1
ATOM 1484 C C . GLY A 1 184 ? 15.050 -23.417 -9.392 1.00 82.50 184 GLY A C 1
ATOM 1485 O O . GLY A 1 184 ? 15.883 -24.165 -8.883 1.00 82.50 184 GLY A O 1
ATOM 1486 N N . ARG A 1 185 ? 15.389 -22.206 -9.858 1.00 82.56 185 ARG A N 1
ATOM 1487 C CA . ARG A 1 185 ? 16.769 -21.704 -9.906 1.00 82.56 185 ARG A CA 1
ATOM 1488 C C . ARG A 1 185 ? 16.900 -20.371 -9.189 1.00 82.56 185 ARG A C 1
ATOM 1490 O O . ARG A 1 185 ? 16.094 -19.467 -9.385 1.00 82.56 185 ARG A O 1
ATOM 1497 N N . VAL A 1 186 ? 17.969 -20.242 -8.412 1.00 86.19 186 VAL A N 1
ATOM 1498 C CA . VAL A 1 186 ? 18.389 -18.965 -7.832 1.00 86.19 186 VAL A CA 1
ATOM 1499 C C . VAL A 1 186 ? 19.128 -18.166 -8.908 1.00 86.19 186 VAL A C 1
ATOM 1501 O O . VAL A 1 186 ? 20.066 -18.687 -9.514 1.00 86.19 186 VAL A O 1
ATOM 1504 N N . LYS A 1 187 ? 18.712 -16.923 -9.157 1.00 86.56 187 LYS A N 1
ATOM 1505 C CA . LYS A 1 187 ? 19.225 -16.076 -10.238 1.00 86.56 187 LYS A CA 1
ATOM 1506 C C . LYS A 1 187 ? 19.734 -14.730 -9.739 1.00 86.56 187 LYS A C 1
ATOM 1508 O O . LYS A 1 187 ? 19.209 -14.147 -8.788 1.00 86.56 187 LYS A O 1
ATOM 1513 N N . ASP A 1 188 ? 20.723 -14.221 -10.463 1.00 92.25 188 ASP A N 1
ATOM 1514 C CA . ASP A 1 188 ? 21.176 -12.841 -10.351 1.00 92.25 188 ASP A CA 1
ATOM 1515 C C . ASP A 1 188 ? 20.185 -11.905 -11.053 1.00 92.25 188 ASP A C 1
ATOM 1517 O O . ASP A 1 188 ? 19.616 -12.220 -12.108 1.00 92.25 188 ASP A O 1
ATOM 1521 N N . VAL A 1 189 ? 19.989 -10.734 -10.459 1.00 91.69 189 VAL A N 1
ATOM 1522 C CA . VAL A 1 189 ? 18.998 -9.744 -10.879 1.00 91.69 189 VAL A CA 1
ATOM 1523 C C . VAL A 1 189 ? 19.684 -8.397 -11.042 1.00 91.69 189 VAL A C 1
ATOM 1525 O O . VAL A 1 189 ? 20.409 -7.956 -10.161 1.00 91.69 189 VAL A O 1
ATOM 1528 N N . ALA A 1 190 ? 19.461 -7.730 -12.165 1.00 94.62 190 ALA A N 1
ATOM 1529 C CA . ALA A 1 190 ? 19.813 -6.334 -12.343 1.00 94.62 190 ALA A CA 1
ATOM 1530 C C . ALA A 1 190 ? 18.721 -5.445 -11.727 1.00 94.62 190 ALA A C 1
ATOM 1532 O O . ALA A 1 190 ? 17.539 -5.603 -12.043 1.00 94.62 190 ALA A O 1
ATOM 1533 N N . LEU A 1 191 ? 19.135 -4.525 -10.854 1.00 94.25 191 LEU A N 1
ATOM 1534 C CA . LEU A 1 191 ? 18.289 -3.486 -10.274 1.00 94.25 191 LEU A CA 1
ATOM 1535 C C . LEU A 1 191 ? 18.371 -2.230 -11.142 1.00 94.25 191 LEU A C 1
ATOM 1537 O O . LEU A 1 191 ? 19.463 -1.734 -11.441 1.00 94.25 191 LEU A O 1
ATOM 1541 N N . PHE A 1 192 ? 17.203 -1.725 -11.511 1.00 94.25 192 PHE A N 1
ATOM 1542 C CA . PHE A 1 192 ? 17.016 -0.473 -12.222 1.00 94.25 192 PHE A CA 1
ATOM 1543 C C . PHE A 1 192 ? 16.171 0.483 -11.387 1.00 94.25 192 PHE A C 1
ATOM 1545 O O . PHE A 1 192 ? 15.283 0.033 -10.662 1.00 94.25 192 PHE A O 1
ATOM 1552 N N . SER A 1 193 ? 16.392 1.786 -11.531 1.00 93.44 193 SER A N 1
ATOM 1553 C CA . SER A 1 193 ? 15.572 2.812 -10.888 1.00 93.44 193 SER A CA 1
ATOM 1554 C C . SER A 1 193 ? 15.273 3.992 -11.809 1.00 93.44 193 SER A C 1
ATOM 1556 O O . SER A 1 193 ? 15.976 4.236 -12.788 1.00 93.44 193 SER A O 1
ATOM 1558 N N . LEU A 1 194 ? 14.196 4.704 -11.503 1.00 92.19 194 LEU A N 1
ATOM 1559 C CA . LEU A 1 194 ? 13.796 5.951 -12.135 1.00 92.19 194 LEU A CA 1
ATOM 1560 C C . LEU A 1 194 ? 13.264 6.884 -11.050 1.00 92.19 194 LEU A C 1
ATOM 1562 O O . LEU A 1 194 ? 12.389 6.487 -10.274 1.00 92.19 194 LEU A O 1
ATOM 1566 N N . LEU A 1 195 ? 13.772 8.113 -10.990 1.00 90.31 195 LEU A N 1
ATOM 1567 C CA . LEU A 1 195 ? 13.320 9.100 -10.017 1.00 90.31 195 LEU A CA 1
ATOM 1568 C C . LEU A 1 195 ? 12.193 9.969 -10.583 1.00 90.31 195 LEU A C 1
ATOM 1570 O O . LEU A 1 195 ? 12.126 10.226 -11.785 1.00 90.31 195 LEU A O 1
ATOM 1574 N N . SER A 1 196 ? 11.336 10.497 -9.709 1.00 84.69 196 SER A N 1
ATOM 1575 C CA . SER A 1 196 ? 10.273 11.436 -10.102 1.00 84.69 196 SER A CA 1
ATOM 1576 C C . SER A 1 196 ? 10.819 12.721 -10.742 1.00 84.69 196 SER A C 1
ATOM 1578 O O . SER A 1 196 ? 10.165 13.332 -11.582 1.00 84.69 196 SER A O 1
ATOM 1580 N N . GLY A 1 197 ? 12.050 13.119 -10.406 1.00 79.75 197 GLY A N 1
ATOM 1581 C CA . GLY A 1 197 ? 12.746 14.234 -11.054 1.00 79.75 197 GLY A CA 1
ATOM 1582 C C . GLY A 1 197 ? 13.192 13.933 -12.491 1.00 79.75 197 GLY A C 1
ATOM 1583 O O . GLY A 1 197 ? 13.190 14.834 -13.335 1.00 79.75 197 GLY A O 1
ATOM 1584 N N . ASP A 1 198 ? 13.494 12.670 -12.802 1.00 78.69 198 ASP A N 1
ATOM 1585 C CA . ASP A 1 198 ? 14.056 12.254 -14.093 1.00 78.69 198 ASP A CA 1
ATOM 1586 C C . ASP A 1 198 ? 13.034 12.376 -15.231 1.00 78.69 198 ASP A C 1
ATOM 1588 O O . ASP A 1 198 ? 13.401 12.532 -16.402 1.00 78.69 198 ASP A O 1
ATOM 1592 N N . THR A 1 199 ? 11.733 12.389 -14.910 1.00 58.06 199 THR A N 1
ATOM 1593 C CA . THR A 1 199 ? 10.653 12.490 -15.901 1.00 58.06 199 THR A CA 1
ATOM 1594 C C . THR A 1 199 ? 10.644 13.813 -16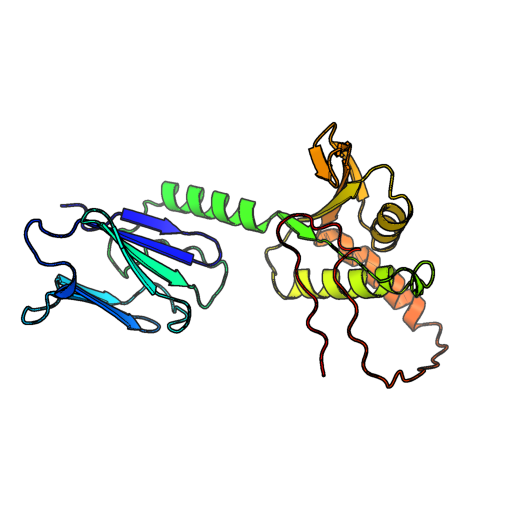.675 1.00 58.06 199 THR A C 1
ATOM 1596 O O . THR A 1 199 ? 10.090 13.865 -17.775 1.00 58.06 199 THR A O 1
ATOM 1599 N N . HIS A 1 200 ? 11.303 14.871 -16.180 1.00 47.69 200 HIS A N 1
ATOM 1600 C CA . HIS A 1 200 ? 11.464 16.127 -16.932 1.00 47.69 200 HIS A CA 1
ATOM 1601 C C . HIS A 1 200 ? 12.289 15.938 -18.220 1.00 47.69 200 HIS A C 1
ATOM 1603 O O . HIS A 1 200 ? 12.075 16.636 -19.213 1.00 47.69 200 HIS A O 1
ATOM 1609 N N . SER A 1 201 ? 13.181 14.941 -18.259 1.00 40.62 201 SER A N 1
ATOM 1610 C CA . SER A 1 201 ? 13.920 14.581 -19.477 1.00 40.62 201 SER A CA 1
ATOM 1611 C C . SER A 1 201 ? 13.042 13.859 -20.516 1.00 40.62 201 SER A C 1
ATOM 1613 O O . SER A 1 201 ? 13.256 14.003 -21.723 1.00 40.62 201 SER A O 1
ATOM 1615 N N . LEU A 1 202 ? 11.991 13.158 -20.066 1.00 44.00 202 LEU A N 1
ATOM 1616 C CA . LEU A 1 202 ? 11.030 12.469 -20.932 1.00 44.00 202 LEU A CA 1
ATOM 1617 C C . LEU A 1 202 ? 10.057 13.448 -21.604 1.00 44.00 202 LEU A C 1
ATOM 1619 O O . LEU A 1 202 ? 9.714 13.254 -22.771 1.00 44.00 202 LEU A O 1
ATOM 1623 N N . GLN A 1 203 ? 9.665 14.533 -20.923 1.00 32.44 203 GLN A N 1
ATOM 1624 C CA . GLN A 1 203 ? 8.855 15.599 -21.531 1.00 32.44 203 GLN A CA 1
ATOM 1625 C C . GLN A 1 203 ? 9.597 16.312 -22.664 1.00 32.44 203 GLN A C 1
ATOM 1627 O O . GLN A 1 203 ? 8.999 16.568 -23.707 1.00 32.44 203 GLN A O 1
ATOM 1632 N N . THR A 1 204 ? 10.900 16.561 -22.516 1.00 28.77 204 THR A N 1
ATOM 1633 C CA . THR A 1 204 ? 11.708 17.214 -23.558 1.00 28.77 204 THR A CA 1
ATOM 1634 C C . THR A 1 204 ? 11.784 16.366 -24.834 1.00 28.77 204 THR A C 1
ATOM 1636 O O . THR A 1 204 ? 11.648 16.903 -25.930 1.00 28.77 204 THR A O 1
ATOM 1639 N N . GLN A 1 205 ? 11.894 15.034 -24.727 1.00 29.52 205 GLN A N 1
ATOM 1640 C CA . GLN A 1 205 ? 11.842 14.150 -25.902 1.00 29.52 205 GLN A CA 1
ATOM 1641 C C . GLN A 1 205 ? 10.441 14.068 -26.530 1.00 29.52 205 GLN A C 1
ATOM 1643 O O . GLN A 1 205 ? 10.328 14.078 -27.754 1.00 29.52 205 GLN A O 1
ATOM 1648 N N . VAL A 1 206 ? 9.370 14.031 -25.728 1.00 27.75 206 VAL A N 1
ATOM 1649 C CA . VAL A 1 206 ? 7.987 14.026 -26.244 1.00 27.75 206 VAL A CA 1
ATOM 1650 C C . VAL A 1 206 ? 7.644 15.347 -26.938 1.00 27.75 206 VAL A C 1
ATOM 1652 O O . VAL A 1 206 ? 7.018 15.322 -27.994 1.00 27.75 206 VAL A O 1
ATOM 1655 N N . LEU A 1 207 ? 8.105 16.489 -26.417 1.00 23.53 207 LEU A N 1
ATOM 1656 C CA . LEU A 1 207 ? 7.905 17.809 -27.027 1.00 23.53 207 LEU A CA 1
ATOM 1657 C C . LEU A 1 207 ? 8.664 17.951 -28.361 1.00 23.53 207 LEU A C 1
ATOM 1659 O O . LEU A 1 207 ? 8.159 18.572 -29.297 1.00 23.53 207 LEU A O 1
ATOM 1663 N N . ILE A 1 208 ? 9.847 17.334 -28.473 1.00 25.17 208 ILE A N 1
ATOM 1664 C CA . ILE A 1 208 ? 10.608 17.240 -29.730 1.00 25.17 208 ILE A CA 1
ATOM 1665 C C . ILE A 1 208 ? 9.871 16.351 -30.749 1.00 25.17 208 ILE A C 1
ATOM 1667 O O . ILE A 1 208 ? 9.793 16.710 -31.922 1.00 25.17 208 ILE A O 1
ATOM 1671 N N . PHE A 1 209 ? 9.263 15.242 -30.312 1.00 26.09 209 PHE A N 1
ATOM 1672 C CA . PHE A 1 209 ? 8.472 14.355 -31.178 1.00 26.09 209 PHE A CA 1
ATOM 1673 C C . PHE A 1 209 ? 7.124 14.956 -31.612 1.00 26.09 209 PHE A C 1
ATOM 1675 O O . PHE A 1 209 ? 6.719 14.768 -32.756 1.00 26.09 209 PHE A O 1
ATOM 1682 N N . HIS A 1 210 ? 6.444 15.723 -30.752 1.00 25.84 210 HIS A N 1
ATOM 1683 C CA . HIS A 1 210 ? 5.169 16.376 -31.088 1.00 25.84 210 HIS A CA 1
ATOM 1684 C C . HIS A 1 210 ? 5.312 17.433 -32.199 1.00 25.84 210 HIS A C 1
ATOM 1686 O O . HIS A 1 210 ? 4.352 17.721 -32.907 1.00 25.84 210 HIS A O 1
ATOM 1692 N N . LYS A 1 211 ? 6.516 17.991 -32.398 1.00 25.83 211 LYS A N 1
ATOM 1693 C CA . LYS A 1 211 ? 6.812 18.921 -33.501 1.00 25.83 211 LYS A CA 1
ATOM 1694 C C . LYS A 1 211 ? 6.960 18.247 -34.876 1.00 25.83 211 LYS A C 1
ATOM 1696 O O . LYS A 1 211 ? 6.997 18.962 -35.871 1.00 25.83 211 LYS A O 1
ATOM 1701 N N . LEU A 1 212 ? 7.031 16.914 -34.957 1.00 27.09 212 LEU A N 1
ATOM 1702 C CA . LEU A 1 212 ? 7.333 16.160 -36.188 1.00 27.09 212 LEU A CA 1
ATOM 1703 C C . LEU A 1 212 ? 6.203 15.192 -36.590 1.00 27.09 212 LEU A C 1
ATOM 1705 O O . LEU A 1 212 ? 6.453 14.028 -36.890 1.00 27.09 212 LEU A O 1
ATOM 1709 N N . ASN A 1 213 ? 4.959 15.681 -36.582 1.00 25.95 213 ASN A N 1
ATOM 1710 C CA . ASN A 1 213 ? 3.748 14.989 -37.050 1.00 25.95 213 ASN A CA 1
ATOM 1711 C C . ASN A 1 213 ? 3.976 13.960 -38.177 1.00 25.95 213 ASN A C 1
ATOM 1713 O O . ASN A 1 213 ? 4.248 14.353 -39.307 1.00 25.95 213 ASN A O 1
ATOM 1717 N N . LEU A 1 214 ? 3.695 12.684 -37.891 1.00 27.50 214 LEU A N 1
ATOM 1718 C CA . LEU A 1 214 ? 3.065 11.736 -38.819 1.00 27.50 214 LEU A CA 1
ATOM 1719 C C . LEU A 1 214 ? 2.147 10.823 -37.989 1.00 27.50 214 LEU A C 1
ATOM 1721 O O . LEU A 1 214 ? 2.604 9.945 -37.258 1.00 27.50 214 LEU A O 1
ATOM 1725 N N . VAL A 1 215 ? 0.846 11.109 -38.038 1.00 26.42 215 VAL A N 1
ATOM 1726 C CA . VAL A 1 215 ? -0.215 10.348 -37.371 1.00 26.42 215 VAL A CA 1
ATOM 1727 C C . VAL A 1 215 ? -0.747 9.315 -38.354 1.00 26.42 215 VAL A C 1
ATOM 1729 O O . VAL A 1 215 ? -1.318 9.697 -39.367 1.00 26.42 215 VAL A O 1
ATOM 1732 N N . GLU A 1 216 ? -0.655 8.032 -38.013 1.00 22.69 216 GLU A N 1
ATOM 1733 C CA . GLU A 1 216 ? -1.618 7.031 -38.476 1.00 22.69 216 GLU A CA 1
ATOM 1734 C C . GLU A 1 216 ? -2.027 6.154 -37.289 1.00 22.69 216 GLU A C 1
ATOM 1736 O O . GLU A 1 216 ? -1.208 5.494 -36.645 1.00 22.69 216 GLU A O 1
ATOM 1741 N N . THR A 1 217 ? -3.315 6.196 -36.956 1.00 25.31 217 THR A N 1
ATOM 1742 C CA . THR A 1 217 ? -3.951 5.351 -35.943 1.00 25.31 217 THR A CA 1
ATOM 1743 C C . THR A 1 217 ? -4.572 4.141 -36.625 1.00 25.31 217 THR A C 1
ATOM 1745 O O . THR A 1 217 ? -5.480 4.302 -37.436 1.00 25.31 217 THR A O 1
ATOM 1748 N N . VAL A 1 218 ? -4.130 2.935 -36.265 1.00 23.80 218 VAL A N 1
ATOM 1749 C CA . VAL A 1 218 ? -4.786 1.683 -36.670 1.00 23.80 218 VAL A CA 1
ATOM 1750 C C . VAL A 1 218 ? -5.635 1.172 -35.497 1.00 23.80 218 VAL A C 1
ATOM 1752 O O . VAL A 1 218 ? -5.097 1.035 -34.394 1.00 23.80 218 VAL A O 1
ATOM 1755 N N . PRO A 1 219 ? -6.940 0.901 -35.684 1.00 22.88 219 PRO A N 1
ATOM 1756 C CA . PRO A 1 219 ? -7.799 0.378 -34.630 1.00 22.88 219 PRO A CA 1
ATOM 1757 C C . PRO A 1 219 ? -7.604 -1.137 -34.495 1.00 22.88 219 PRO A C 1
ATOM 1759 O O . PRO A 1 219 ? -7.492 -1.844 -35.495 1.00 22.88 219 PRO A O 1
ATOM 1762 N N . ILE A 1 220 ? -7.598 -1.656 -33.266 1.00 29.78 220 ILE A N 1
ATOM 1763 C CA . ILE A 1 220 ? -7.585 -3.102 -33.008 1.00 29.78 220 ILE A CA 1
ATOM 1764 C C . ILE A 1 220 ? -8.938 -3.481 -32.393 1.00 29.78 220 ILE A C 1
ATOM 1766 O O . ILE A 1 220 ? -9.268 -3.031 -31.300 1.00 29.78 220 ILE A O 1
ATOM 1770 N N . GLN A 1 221 ? -9.715 -4.300 -33.110 1.00 24.73 221 GLN A N 1
ATOM 1771 C CA . GLN A 1 221 ? -10.882 -5.034 -32.607 1.00 24.73 221 GLN A CA 1
ATOM 1772 C C . GLN A 1 221 ? -10.508 -6.512 -32.411 1.00 24.73 221 GLN A C 1
ATOM 1774 O O . GLN A 1 221 ? -9.904 -7.107 -33.302 1.00 24.73 221 GLN A O 1
ATOM 1779 N N . GLY A 1 222 ? -10.927 -7.118 -31.293 1.00 27.25 222 GLY A N 1
ATOM 1780 C CA . GLY A 1 222 ? -10.986 -8.579 -31.116 1.00 27.25 222 GLY A CA 1
ATOM 1781 C C . GLY A 1 222 ? -10.598 -9.070 -29.708 1.00 27.25 222 GLY A C 1
ATOM 1782 O O . GLY A 1 222 ? -9.607 -8.582 -29.166 1.00 27.25 222 GLY A O 1
ATOM 1783 N N . PRO A 1 223 ? -11.339 -10.022 -29.097 1.00 33.66 223 PRO A N 1
ATOM 1784 C CA . PRO A 1 223 ? -11.102 -10.469 -27.724 1.00 33.66 223 PRO A CA 1
ATOM 1785 C C . PRO A 1 223 ? -10.097 -11.630 -27.678 1.00 33.66 223 PRO A C 1
ATOM 1787 O O . PRO A 1 223 ? -10.189 -12.546 -28.491 1.00 33.66 223 PRO A O 1
ATOM 1790 N N . LEU A 1 224 ? -9.174 -11.642 -26.709 1.00 27.94 224 LEU A N 1
ATOM 1791 C CA . LEU A 1 224 ? -8.236 -12.756 -26.520 1.00 27.94 224 LEU A CA 1
ATOM 1792 C C . LEU A 1 224 ? -8.014 -13.059 -25.028 1.00 27.94 224 LEU A C 1
ATOM 1794 O O . LEU A 1 224 ? -7.446 -12.252 -24.296 1.00 27.94 224 LEU A O 1
ATOM 1798 N N . TRP A 1 225 ? -8.440 -14.247 -24.599 1.00 22.52 225 TRP A N 1
ATOM 1799 C CA . TRP A 1 225 ? -7.960 -14.907 -23.381 1.00 22.52 225 TRP A CA 1
ATOM 1800 C C . TRP A 1 225 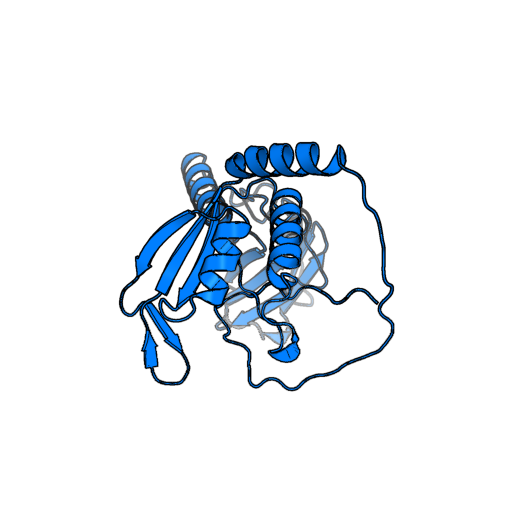? -6.679 -15.687 -23.717 1.00 22.52 225 TRP A C 1
ATOM 1802 O O . TRP A 1 225 ? -6.615 -16.293 -24.786 1.00 22.52 225 TRP A O 1
ATOM 1812 N N . VAL A 1 226 ? -5.677 -15.697 -22.826 1.00 28.50 226 VAL A N 1
ATOM 1813 C CA . VAL A 1 226 ? -4.461 -16.530 -22.956 1.00 28.50 226 VAL A CA 1
ATOM 1814 C C . VAL A 1 226 ? -4.051 -17.093 -21.587 1.00 28.50 226 VAL A C 1
ATOM 1816 O O . VAL A 1 226 ? -4.058 -16.370 -20.591 1.00 28.50 226 VAL A O 1
ATOM 1819 N N . GLU A 1 227 ? -3.710 -18.385 -21.572 1.00 24.45 227 GLU A N 1
ATOM 1820 C CA . GLU A 1 227 ? -3.288 -19.208 -20.426 1.00 24.45 227 GLU A CA 1
ATOM 1821 C C . GLU A 1 227 ? -1.954 -18.777 -19.775 1.00 24.45 227 GLU A C 1
ATOM 1823 O O . GLU A 1 227 ? -1.086 -18.153 -20.388 1.00 24.45 227 GLU A O 1
ATOM 1828 N N . SER A 1 228 ? -1.814 -19.136 -18.495 1.00 29.36 228 SER A N 1
ATOM 1829 C CA . SER A 1 228 ? -0.974 -18.532 -17.448 1.00 29.36 228 SER A CA 1
ATOM 1830 C C . SER A 1 228 ? 0.524 -18.877 -17.421 1.00 29.36 228 SER A C 1
ATOM 1832 O O . SER A 1 228 ? 1.212 -18.494 -16.476 1.00 29.36 228 SER A O 1
ATOM 1834 N N . ASP A 1 229 ? 1.084 -19.556 -18.418 1.00 24.56 229 ASP A N 1
ATOM 1835 C CA . ASP A 1 229 ? 2.368 -20.263 -18.219 1.00 24.56 229 ASP A CA 1
ATOM 1836 C C . ASP A 1 229 ? 3.636 -19.449 -18.561 1.00 24.56 229 ASP A C 1
ATOM 1838 O O . ASP A 1 229 ? 4.758 -19.967 -18.562 1.00 24.56 229 ASP A O 1
ATOM 1842 N N . GLN A 1 230 ? 3.497 -18.145 -18.824 1.00 28.83 230 GLN A N 1
ATOM 1843 C CA . GLN A 1 230 ? 4.602 -17.260 -19.241 1.00 28.83 230 GLN A CA 1
ATOM 1844 C C . GLN A 1 230 ? 4.853 -16.057 -18.314 1.00 28.83 230 GLN A C 1
ATOM 1846 O O . GLN A 1 230 ? 5.635 -15.173 -18.663 1.00 28.83 230 GLN A O 1
ATOM 1851 N N . ILE A 1 231 ? 4.236 -16.008 -17.132 1.00 34.09 231 ILE A N 1
ATOM 1852 C CA . ILE A 1 231 ? 4.349 -14.857 -16.225 1.00 34.09 231 ILE A CA 1
ATOM 1853 C C . ILE A 1 231 ? 5.498 -15.093 -15.230 1.00 34.09 231 ILE A C 1
ATOM 1855 O O . ILE A 1 231 ? 5.367 -15.875 -14.292 1.00 34.09 231 ILE A O 1
ATOM 1859 N N . ASP A 1 232 ? 6.632 -14.412 -15.423 1.00 29.59 232 ASP A N 1
ATOM 1860 C CA . ASP A 1 232 ? 7.617 -14.229 -14.347 1.00 29.59 232 ASP A CA 1
ATOM 1861 C C . ASP A 1 232 ? 7.010 -13.241 -13.336 1.00 29.59 232 ASP A C 1
ATOM 1863 O O . ASP A 1 232 ? 7.037 -12.025 -13.524 1.00 29.59 232 ASP A O 1
ATOM 1867 N N . LEU A 1 233 ? 6.383 -13.782 -12.290 1.00 27.06 233 LEU A N 1
ATOM 1868 C CA . LEU A 1 233 ? 5.810 -13.017 -11.185 1.00 27.06 233 LEU A CA 1
ATOM 1869 C C . LEU A 1 233 ? 6.933 -12.582 -10.233 1.00 27.06 233 LEU A C 1
ATOM 1871 O O . LEU A 1 233 ? 7.504 -13.413 -9.529 1.00 27.06 233 LEU A O 1
ATOM 1875 N N . CYS A 1 234 ? 7.226 -11.281 -10.189 1.00 25.41 234 CYS A N 1
ATOM 1876 C CA . CYS A 1 234 ? 7.926 -10.657 -9.065 1.00 25.41 234 CYS A CA 1
ATOM 1877 C C . CYS A 1 234 ? 6.888 -9.942 -8.181 1.00 25.41 234 CYS A C 1
ATOM 1879 O O . CYS A 1 234 ? 5.873 -9.435 -8.674 1.00 25.41 234 CYS A O 1
ATOM 1881 N N . HIS A 1 235 ? 7.077 -10.033 -6.865 1.00 27.61 235 HIS A N 1
ATOM 1882 C CA . HIS A 1 235 ? 6.080 -9.709 -5.845 1.00 27.61 235 HIS A CA 1
ATOM 1883 C C . HIS A 1 235 ? 5.528 -8.273 -5.986 1.00 27.61 235 HIS A C 1
ATOM 1885 O O . HIS A 1 235 ? 6.280 -7.321 -6.124 1.00 27.61 235 HIS A O 1
ATOM 1891 N N . ARG A 1 236 ? 4.189 -8.145 -5.909 1.00 28.39 236 ARG A N 1
ATOM 1892 C CA . ARG A 1 236 ? 3.374 -6.921 -6.109 1.00 28.39 236 ARG A CA 1
ATOM 1893 C C . ARG A 1 236 ? 3.404 -6.352 -7.539 1.00 28.39 236 ARG A C 1
ATOM 1895 O O . ARG A 1 236 ? 3.854 -5.250 -7.814 1.00 28.39 236 ARG A O 1
ATOM 1902 N N . SER A 1 237 ? 2.812 -7.105 -8.463 1.00 28.86 237 SER A N 1
ATOM 1903 C CA . SER A 1 237 ? 2.497 -6.615 -9.810 1.00 28.86 237 SER A CA 1
ATOM 1904 C C . SER A 1 237 ? 1.235 -5.739 -9.803 1.00 28.86 237 SER A C 1
ATOM 1906 O O . SER A 1 237 ? 0.163 -6.200 -9.406 1.00 28.86 237 SER A O 1
ATOM 1908 N N . PHE A 1 238 ? 1.330 -4.500 -10.294 1.00 29.36 238 PHE A N 1
ATOM 1909 C CA . PHE A 1 238 ? 0.158 -3.756 -10.759 1.00 29.36 238 PHE A CA 1
ATOM 1910 C C . PHE A 1 238 ? -0.318 -4.382 -12.075 1.00 29.36 238 PHE A C 1
ATOM 1912 O O . PHE A 1 238 ? 0.335 -4.259 -13.111 1.00 29.36 238 PHE A O 1
ATOM 1919 N N . TYR A 1 239 ? -1.457 -5.071 -12.037 1.00 27.84 239 TYR A N 1
ATOM 1920 C CA . TYR A 1 239 ? -2.150 -5.499 -13.248 1.00 27.84 239 TYR A CA 1
ATOM 1921 C C . TYR A 1 239 ? -2.756 -4.260 -13.906 1.00 27.84 239 TYR A C 1
ATOM 1923 O O . TYR A 1 239 ? -3.594 -3.591 -13.304 1.00 27.84 239 TYR A O 1
ATOM 1931 N N . LEU A 1 240 ? -2.335 -3.942 -15.131 1.00 26.22 240 LEU A N 1
ATOM 1932 C CA . LEU A 1 240 ? -3.033 -2.950 -15.945 1.00 26.22 240 LEU A CA 1
ATOM 1933 C C . LEU A 1 240 ? -4.455 -3.479 -16.199 1.00 26.22 240 LEU A C 1
ATOM 1935 O O . LEU A 1 240 ? -4.584 -4.545 -16.808 1.00 26.22 240 LEU A O 1
ATOM 1939 N N . PRO A 1 241 ? -5.519 -2.787 -15.749 1.00 22.00 241 PRO A N 1
ATOM 1940 C CA . PRO A 1 241 ? -6.864 -3.165 -16.129 1.00 22.00 241 PRO A CA 1
ATOM 1941 C C . PRO A 1 241 ? -7.001 -2.943 -17.633 1.00 22.00 241 PRO A C 1
ATOM 1943 O O . PRO A 1 241 ? -6.821 -1.832 -18.136 1.00 22.00 241 PRO A O 1
ATOM 1946 N N . THR A 1 242 ? -7.308 -4.011 -18.359 1.00 24.45 242 THR A N 1
ATOM 1947 C CA . THR A 1 242 ? -7.807 -3.937 -19.727 1.00 24.45 242 THR A CA 1
ATOM 1948 C C . THR A 1 242 ? -9.128 -3.173 -19.691 1.00 24.45 242 THR A C 1
ATOM 1950 O O . THR A 1 242 ? -10.157 -3.687 -19.254 1.00 24.45 242 THR A O 1
ATOM 1953 N N . VAL A 1 243 ? -9.079 -1.897 -20.074 1.00 24.45 243 VAL A N 1
ATOM 1954 C CA . VAL A 1 243 ? -10.269 -1.063 -20.260 1.00 24.45 243 VAL A CA 1
ATOM 1955 C C . VAL A 1 243 ? -11.088 -1.668 -21.404 1.00 24.45 243 VAL A C 1
ATOM 1957 O O . VAL A 1 243 ? -10.524 -2.027 -22.438 1.00 24.45 243 VAL A O 1
ATOM 1960 N N . ARG A 1 244 ? -12.389 -1.840 -21.143 1.00 24.95 244 ARG A N 1
ATOM 1961 C CA . ARG A 1 244 ? -13.407 -2.369 -22.063 1.00 24.95 244 ARG A CA 1
ATOM 1962 C C . ARG A 1 244 ? -13.485 -1.603 -23.378 1.00 24.95 244 ARG A C 1
ATOM 1964 O O . ARG A 1 244 ? -13.324 -0.364 -23.336 1.00 24.95 244 ARG A O 1
#

pLDDT: mean 74.31, std 23.79, range [22.0, 96.31]